Protein AF-A0A9W6RHJ1-F1 (afdb_monomer)

pLDDT: mean 95.71, std 3.93, range [75.0, 98.94]

Sequence (202 aa):
MADALVAQKNADGQPWDRLVVRDGGGVLRVIAPQDHMASDSGAFSSYWDGYVGRVWDKYATTDLRVDLQGGRGVLTGRVSGGVLTFDDGSTFARPAGKDIFTCNDGPFANNPGDSDLKKGLLARIAAAFNRSTILSSADQPNGTPASGFYQDPTTDHWARIVHAHTPIGYAFPYDDVCPDGQPDVSGAASDGDPRHLTVTVG

Nearest PDB structures (foldseek):
  7vtk-assembly1_A  TM=9.624E-01  e=1.702E-25  Streptomyces pratensis
  7vtm-assembly1_A  TM=9.620E-01  e=3.543E-25  Streptomyces pratensis
  3gd9-assembly1_A  TM=8.404E-01  e=2.372E-14  Streptomyces matensis

InterPro domains:
  IPR032477 Glycoside hydrolase 64 [PF16483] (2-201)
  IPR032477 Glycoside hydrolase 64 [PS52006] (1-202)
  IPR037176 Osmotin/thaumatin-like superfamily [G3DSA:2.60.110.10] (4-178)
  IPR037398 Glucan endo-1,3-beta-glucosidase [PTHR38165] (2-202)
  IPR042517 Beta-1,3-glucanase, N-terminal, subdomain 2 [G3DSA:3.30.920.50] (44-155)

Solvent-accessible surface area (backbone atoms only — not comparable to full-atom values): 11674 Å² total; per-residue (Å²): 103,66,68,59,29,42,51,48,20,72,73,72,70,49,71,45,44,72,31,51,40,67,50,99,93,43,80,69,50,73,53,57,71,55,63,50,30,74,79,36,79,68,61,59,55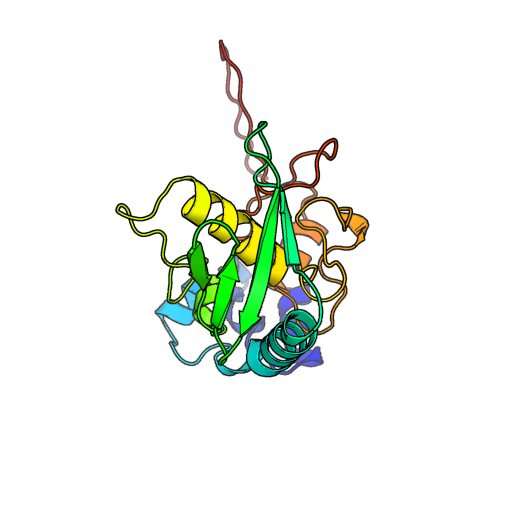,68,65,39,53,68,59,50,48,55,37,50,59,51,24,52,83,36,68,38,35,37,51,53,53,95,85,70,49,70,47,47,27,37,30,54,99,76,29,38,38,31,78,88,67,44,71,32,56,77,63,52,32,63,18,47,60,50,40,54,30,81,57,33,41,82,54,87,87,57,52,72,66,47,55,37,50,39,39,47,53,34,31,24,50,39,30,28,34,55,73,81,26,51,38,35,49,65,54,50,59,82,90,56,46,50,69,42,95,67,40,41,59,68,42,52,46,49,51,74,77,32,85,49,49,67,65,47,69,40,44,64,68,51,30,83,96,52,80,73,37,24,59,85,82,88,67,99,78,75,87,80,85,89,86,85,88,130

Mean predicted aligned error: 3.24 Å

Foldseek 3Di:
DLVLQVVLCVVPVAVSNVQFDDDPNGGPDGHFQLVVCVVPVCHCFCLCVVVLVLLLVCQQPDWQWEDLPPPPGIWIWGRDPQWIATPVGAIAHRDTPNCLQACCDHRSNPDPPDDPVSPSVSLFVSLCQQQVNSNVDSYTPARDAPVSGPPDSRHNVQVVVVCVVPVADQRGRSQQRHHPPDDRRHPDDDDPDDDDDDDDDD

Secondary structure (DSSP, 8-state):
-HHHHHHHHHHH-SGGGGGEEEETTEEEEE--HHHHHHH-TTTTTTTSHHHHHHHHHHHHHS-EEEE-STT--EEEEEEETTEEEETTS-EEPPPPHHHHHHSSSGGG---TTS-HHHHHHHHHHHHHHHTT-TTT-SEETTTS-GGGTT-SSSS-HHHHHHHHH-SS---STTTT---TTSPP-S-----SS---------

Organism: NCBI:txid478107

Structure (mmCIF, N/CA/C/O backbone):
data_AF-A0A9W6RHJ1-F1
#
_entry.id   AF-A0A9W6RHJ1-F1
#
loop_
_atom_site.group_PDB
_atom_site.id
_atom_site.type_symbol
_atom_site.label_atom_id
_atom_site.label_alt_id
_atom_site.label_comp_id
_atom_site.label_asym_id
_atom_site.label_entity_id
_atom_site.label_seq_id
_atom_site.pdbx_PDB_ins_code
_atom_site.Cartn_x
_atom_site.Cartn_y
_atom_site.Cartn_z
_atom_site.occupancy
_atom_site.B_iso_or_equiv
_atom_site.auth_seq_id
_atom_site.auth_comp_id
_atom_site.auth_asym_id
_atom_site.auth_atom_id
_atom_site.pdbx_PDB_model_num
ATOM 1 N N . MET A 1 1 ? 14.318 -7.451 -13.617 1.00 93.00 1 MET A N 1
ATOM 2 C CA . MET A 1 1 ? 12.976 -6.867 -13.389 1.00 93.00 1 MET A CA 1
ATOM 3 C C . MET A 1 1 ? 11.964 -7.249 -14.471 1.00 93.00 1 MET A C 1
ATOM 5 O O . MET A 1 1 ? 11.021 -7.950 -14.138 1.00 93.00 1 MET A O 1
ATOM 9 N N . ALA A 1 2 ? 12.142 -6.859 -15.742 1.00 97.06 2 ALA A N 1
ATOM 10 C CA . ALA A 1 2 ? 11.167 -7.150 -16.809 1.00 97.06 2 ALA A CA 1
ATOM 11 C C . ALA A 1 2 ? 10.817 -8.647 -16.945 1.00 97.06 2 ALA A C 1
ATOM 13 O O . ALA A 1 2 ? 9.642 -9.003 -16.971 1.00 97.06 2 ALA A O 1
ATOM 14 N N . ASP A 1 3 ? 11.820 -9.528 -16.939 1.00 97.62 3 ASP A N 1
ATOM 15 C CA . ASP A 1 3 ? 11.587 -10.977 -17.032 1.00 97.62 3 ASP A CA 1
ATOM 16 C C . ASP A 1 3 ? 10.836 -11.532 -15.815 1.00 97.62 3 ASP A C 1
ATOM 18 O O . ASP A 1 3 ? 10.021 -12.439 -15.955 1.00 97.62 3 ASP A O 1
ATOM 22 N N . ALA A 1 4 ? 11.047 -10.954 -14.627 1.00 98.00 4 ALA A N 1
ATOM 23 C CA . ALA A 1 4 ? 10.335 -11.352 -13.413 1.00 98.00 4 ALA A CA 1
ATOM 24 C C . ALA A 1 4 ? 8.843 -10.988 -13.477 1.00 98.00 4 ALA A C 1
ATOM 26 O O . ALA A 1 4 ? 8.012 -11.742 -12.982 1.00 98.00 4 ALA A O 1
ATOM 27 N N . LEU A 1 5 ? 8.492 -9.876 -14.128 1.00 98.31 5 LEU A N 1
ATOM 28 C CA . LEU A 1 5 ? 7.096 -9.488 -14.354 1.00 98.31 5 LEU A CA 1
ATOM 29 C C . LEU A 1 5 ? 6.418 -10.381 -15.393 1.00 98.31 5 LEU A C 1
ATOM 31 O O . LEU A 1 5 ? 5.288 -10.815 -15.190 1.00 98.31 5 LEU A O 1
ATOM 35 N N . VAL A 1 6 ? 7.128 -10.730 -16.470 1.00 98.38 6 VAL A N 1
ATOM 36 C CA . VAL A 1 6 ? 6.642 -11.718 -17.447 1.00 98.38 6 VAL A CA 1
ATOM 37 C C . VAL A 1 6 ? 6.430 -13.078 -16.777 1.00 98.38 6 VAL A C 1
ATOM 39 O O . VAL A 1 6 ? 5.405 -13.724 -16.994 1.00 98.38 6 VAL A O 1
ATOM 42 N N . ALA A 1 7 ? 7.369 -13.504 -15.928 1.00 98.56 7 ALA A N 1
ATOM 43 C CA . ALA A 1 7 ? 7.238 -14.726 -15.146 1.00 98.56 7 ALA A CA 1
ATOM 44 C C . ALA A 1 7 ? 6.038 -14.668 -14.190 1.00 98.56 7 ALA A C 1
ATOM 46 O O . ALA A 1 7 ? 5.284 -15.635 -14.125 1.00 98.56 7 ALA A O 1
ATOM 47 N N . GLN A 1 8 ? 5.811 -13.536 -13.516 1.00 98.62 8 GLN A N 1
ATOM 48 C CA . GLN A 1 8 ? 4.661 -13.368 -12.630 1.00 98.62 8 GLN A CA 1
ATOM 49 C C . GLN A 1 8 ? 3.335 -13.464 -13.396 1.00 98.62 8 GLN A C 1
ATOM 51 O O . GLN A 1 8 ? 2.467 -14.236 -13.001 1.00 98.62 8 GLN A O 1
ATOM 56 N N . LYS A 1 9 ? 3.211 -12.795 -14.550 1.00 98.38 9 LYS A N 1
ATOM 57 C CA . LYS A 1 9 ? 2.042 -12.942 -15.433 1.00 98.38 9 LYS A CA 1
ATOM 58 C C . LYS A 1 9 ? 1.803 -14.397 -15.839 1.00 98.38 9 LYS A C 1
ATOM 60 O O . LYS A 1 9 ? 0.662 -14.824 -15.987 1.00 98.38 9 LYS A O 1
ATOM 65 N N . ASN A 1 10 ? 2.858 -15.179 -16.058 1.00 98.50 10 ASN A N 1
ATOM 66 C CA . ASN A 1 10 ? 2.705 -16.598 -16.385 1.00 98.50 10 ASN A CA 1
ATOM 67 C C . ASN A 1 10 ? 2.262 -17.439 -15.178 1.00 98.50 10 ASN A C 1
ATOM 69 O O . ASN A 1 10 ? 1.672 -18.496 -15.382 1.00 98.50 10 ASN A O 1
ATOM 73 N N . ALA A 1 11 ? 2.531 -16.984 -13.953 1.00 98.31 11 ALA A N 1
ATOM 74 C CA . ALA A 1 11 ? 2.152 -17.675 -12.726 1.00 98.31 11 ALA A CA 1
ATOM 75 C C . ALA A 1 11 ? 0.681 -17.442 -12.337 1.00 98.31 11 ALA A C 1
ATOM 77 O O . ALA A 1 11 ? 0.023 -18.387 -11.910 1.00 98.31 11 ALA A O 1
ATOM 78 N N . ASP A 1 12 ? 0.160 -16.219 -12.493 1.00 97.31 12 ASP A N 1
ATOM 79 C CA . ASP A 1 12 ? -1.180 -15.842 -12.003 1.00 97.31 12 ASP A CA 1
ATOM 80 C C . ASP A 1 12 ? -2.148 -15.306 -13.078 1.00 97.31 12 ASP A C 1
ATOM 82 O O . ASP A 1 12 ? -3.326 -15.078 -12.796 1.00 97.31 12 ASP A O 1
ATOM 86 N N . GLY A 1 13 ? -1.680 -15.117 -14.314 1.00 97.25 13 GLY A N 1
ATOM 87 C CA . GLY A 1 13 ? -2.481 -14.623 -15.435 1.00 97.25 13 GLY A CA 1
ATOM 88 C C . GLY A 1 13 ? -2.800 -13.125 -15.404 1.00 97.25 13 GLY A C 1
ATOM 89 O O . GLY A 1 13 ? -3.470 -12.644 -16.318 1.00 97.25 13 GLY A O 1
ATOM 90 N N . GLN A 1 14 ? -2.335 -12.380 -14.401 1.00 97.69 14 GLN A N 1
ATOM 91 C CA . GLN A 1 14 ? -2.568 -10.941 -14.284 1.00 97.69 14 GLN A CA 1
ATOM 92 C C . GLN A 1 14 ? -1.623 -10.149 -15.204 1.00 97.69 14 GLN A C 1
ATOM 94 O O . GLN A 1 14 ? -0.548 -10.644 -15.556 1.00 97.69 14 GLN A O 1
ATOM 99 N N . PRO A 1 15 ? -1.979 -8.913 -15.608 1.00 97.25 15 PRO A N 1
ATOM 100 C CA . PRO A 1 15 ? -1.264 -8.162 -16.645 1.00 97.25 15 PRO A CA 1
ATOM 101 C C . PRO A 1 15 ? 0.074 -7.545 -16.181 1.00 97.25 15 PRO A C 1
ATOM 103 O O . PRO A 1 15 ? 0.429 -6.440 -16.582 1.00 97.25 15 PRO A O 1
ATOM 106 N N . TRP A 1 16 ? 0.863 -8.245 -15.360 1.00 98.38 16 TRP A N 1
ATOM 107 C CA . TRP A 1 16 ? 2.188 -7.789 -14.918 1.00 98.38 16 TRP A CA 1
ATOM 108 C C . TRP A 1 16 ? 3.161 -7.576 -16.084 1.00 98.38 16 TRP A C 1
ATOM 110 O O . TRP A 1 16 ? 4.007 -6.687 -16.036 1.00 98.38 16 TRP A O 1
ATOM 120 N N . ASP A 1 17 ? 3.035 -8.353 -17.162 1.00 97.94 17 ASP A N 1
ATOM 121 C CA . ASP A 1 17 ? 3.847 -8.207 -18.374 1.00 97.94 17 ASP A CA 1
ATOM 122 C C . ASP A 1 17 ? 3.550 -6.906 -19.137 1.00 97.94 17 ASP A C 1
ATOM 124 O O . ASP A 1 17 ? 4.439 -6.368 -19.800 1.00 97.94 17 ASP A O 1
ATOM 128 N N . ARG A 1 18 ? 2.335 -6.359 -19.002 1.00 97.62 18 ARG A N 1
ATOM 129 C CA . ARG A 1 18 ? 1.929 -5.071 -19.590 1.00 97.62 18 ARG A CA 1
ATOM 130 C C . ARG A 1 18 ? 2.598 -3.871 -18.934 1.00 97.62 18 ARG A C 1
ATOM 132 O O . ARG A 1 18 ? 2.616 -2.795 -19.523 1.00 97.62 18 ARG A O 1
ATOM 139 N N . LEU A 1 19 ? 3.214 -4.072 -17.773 1.00 98.00 19 LEU A N 1
ATOM 140 C CA . LEU A 1 19 ? 4.040 -3.067 -17.112 1.00 98.00 19 LEU A CA 1
ATOM 141 C C . LEU A 1 19 ? 5.398 -2.881 -17.810 1.00 98.00 19 LEU A C 1
ATOM 143 O O . LEU A 1 19 ? 6.083 -1.885 -17.588 1.00 98.00 19 LEU A O 1
ATOM 147 N N . VAL A 1 20 ? 5.811 -3.814 -18.676 1.00 98.00 20 VAL A N 1
ATOM 148 C CA . VAL A 1 20 ? 7.071 -3.725 -19.424 1.00 98.00 20 VAL A CA 1
ATOM 149 C C . VAL A 1 20 ? 6.852 -2.956 -20.727 1.00 98.00 20 VAL A C 1
ATOM 151 O O . VAL A 1 20 ? 6.310 -3.484 -21.698 1.00 98.00 20 VAL A O 1
ATOM 154 N N . VAL A 1 21 ? 7.350 -1.722 -20.786 1.00 96.94 21 VAL A N 1
ATOM 155 C CA . VAL A 1 21 ? 7.313 -0.899 -21.999 1.00 96.94 21 VAL A CA 1
ATOM 156 C C . VAL A 1 21 ? 8.567 -1.164 -22.822 1.00 96.94 21 VAL A C 1
ATOM 158 O O . VAL A 1 21 ? 9.693 -1.050 -22.334 1.00 96.94 21 VAL A O 1
ATOM 161 N N . ARG A 1 22 ? 8.376 -1.511 -24.094 1.00 96.88 22 ARG A N 1
ATOM 162 C CA . ARG A 1 22 ? 9.453 -1.843 -25.030 1.00 96.88 22 ARG A CA 1
ATOM 163 C C . ARG A 1 22 ? 9.505 -0.831 -26.162 1.00 96.88 22 ARG A C 1
ATOM 165 O O . ARG A 1 22 ? 8.464 -0.415 -26.658 1.00 96.88 22 ARG A O 1
ATOM 172 N N . ASP A 1 23 ? 10.717 -0.477 -26.561 1.00 96.12 23 ASP A N 1
ATOM 173 C CA . ASP A 1 23 ? 10.996 0.382 -27.710 1.00 96.12 23 ASP A CA 1
ATOM 174 C C . ASP A 1 23 ? 12.380 0.034 -28.279 1.00 96.12 23 ASP A C 1
ATOM 176 O O . ASP A 1 23 ? 13.226 -0.514 -27.568 1.00 96.12 23 ASP A O 1
ATOM 180 N N . GLY A 1 24 ? 12.602 0.283 -29.571 1.00 90.56 24 GLY A N 1
ATOM 181 C CA . GLY A 1 24 ? 13.909 0.095 -30.216 1.00 90.56 24 GLY A CA 1
ATOM 182 C C . GLY A 1 24 ? 14.503 -1.322 -30.128 1.00 90.56 24 GLY A C 1
ATOM 183 O O . GLY A 1 24 ? 15.716 -1.478 -30.212 1.00 90.56 24 GLY A O 1
ATOM 184 N N . GLY A 1 25 ? 13.677 -2.358 -29.935 1.00 91.19 25 GLY A N 1
ATOM 185 C CA . GLY A 1 25 ? 14.123 -3.753 -29.792 1.00 91.19 25 GLY A CA 1
ATOM 186 C C . GLY A 1 25 ? 14.527 -4.171 -28.371 1.00 91.19 25 GLY A C 1
ATOM 187 O O . GLY A 1 25 ? 14.942 -5.312 -28.176 1.00 91.19 25 GLY A O 1
ATOM 188 N N . GLY A 1 26 ? 14.370 -3.293 -27.374 1.00 95.75 26 GLY A N 1
ATOM 189 C CA . GLY A 1 26 ? 14.706 -3.554 -25.973 1.00 95.75 26 GLY A CA 1
ATOM 190 C C . GLY A 1 26 ? 13.591 -3.187 -24.993 1.00 95.75 26 GLY A C 1
ATOM 191 O O . GLY A 1 26 ? 12.499 -2.767 -25.376 1.00 95.75 26 GLY A O 1
ATOM 192 N N . VAL A 1 27 ? 13.860 -3.373 -23.699 1.00 96.88 27 VAL A N 1
ATOM 193 C CA . VAL A 1 27 ? 13.033 -2.789 -22.631 1.00 96.88 27 VAL A CA 1
ATOM 194 C C . VAL A 1 27 ? 13.410 -1.316 -22.515 1.00 96.88 27 VAL A C 1
ATOM 196 O O . VAL A 1 27 ? 14.569 -1.008 -22.261 1.00 96.88 27 VAL A O 1
ATOM 199 N N . LEU A 1 28 ? 12.439 -0.422 -22.702 1.00 96.69 28 LEU A N 1
ATOM 200 C CA . LEU A 1 28 ? 12.634 1.020 -22.549 1.00 96.69 28 LEU A CA 1
ATOM 201 C C . LEU A 1 28 ? 12.500 1.432 -21.084 1.00 96.69 28 LEU A C 1
ATOM 203 O O . LEU A 1 28 ? 13.329 2.161 -20.552 1.00 96.69 28 LEU A O 1
ATOM 207 N N . ARG A 1 29 ? 11.418 0.987 -20.445 1.00 96.06 29 ARG A N 1
ATOM 208 C CA . ARG A 1 29 ? 11.147 1.220 -19.029 1.00 96.06 29 ARG A CA 1
ATOM 209 C C . ARG A 1 29 ? 10.180 0.174 -18.514 1.00 96.06 29 ARG A C 1
ATOM 211 O O . ARG A 1 29 ? 9.561 -0.564 -19.282 1.00 96.06 29 ARG A O 1
ATOM 218 N N . VAL A 1 30 ? 10.008 0.170 -17.207 1.00 96.19 30 VAL A N 1
ATOM 219 C CA . VAL A 1 30 ? 8.944 -0.575 -16.565 1.00 96.19 30 VAL A CA 1
ATOM 220 C C . VAL A 1 30 ? 8.090 0.430 -15.792 1.00 96.19 30 VAL A C 1
ATOM 222 O O . VAL A 1 30 ? 8.651 1.306 -15.137 1.00 96.19 30 VAL A O 1
ATOM 225 N N . ILE A 1 31 ? 6.768 0.360 -15.927 1.00 96.88 31 ILE A N 1
ATOM 226 C CA . ILE A 1 31 ? 5.817 1.309 -15.326 1.00 96.88 31 ILE A CA 1
ATOM 227 C C . ILE A 1 31 ? 5.079 0.676 -14.152 1.00 96.88 31 ILE A C 1
ATOM 229 O O . ILE A 1 31 ? 4.883 -0.536 -14.129 1.00 96.88 31 ILE A O 1
ATOM 233 N N . ALA A 1 32 ? 4.654 1.484 -13.189 1.00 96.25 32 ALA A N 1
ATOM 234 C CA . ALA A 1 32 ? 3.940 0.968 -12.032 1.00 96.25 32 ALA A CA 1
ATOM 235 C C . ALA A 1 32 ? 2.483 0.595 -12.396 1.00 96.25 32 ALA A C 1
ATOM 237 O O . ALA A 1 32 ? 1.962 1.078 -13.410 1.00 96.25 32 ALA A O 1
ATOM 238 N N . PRO A 1 33 ? 1.794 -0.255 -11.606 1.00 96.81 33 PRO A N 1
ATOM 239 C CA . PRO A 1 33 ? 0.428 -0.688 -11.902 1.00 96.81 33 PRO A CA 1
ATOM 240 C C . PRO A 1 33 ? -0.535 0.473 -12.177 1.00 96.81 33 PRO A C 1
ATOM 242 O O . PRO A 1 33 ? -1.300 0.412 -13.138 1.00 96.81 33 PRO A O 1
ATOM 245 N N . GLN A 1 34 ? -0.443 1.565 -11.412 1.00 94.12 34 GLN A N 1
ATOM 246 C CA . GLN A 1 34 ? -1.287 2.749 -11.578 1.00 94.12 34 GLN A CA 1
ATOM 247 C C . GLN A 1 34 ? -1.158 3.409 -12.959 1.00 94.12 34 GLN A C 1
ATOM 249 O O . GLN A 1 34 ? -2.157 3.889 -13.496 1.00 94.12 34 GLN A O 1
ATOM 254 N N . ASP A 1 35 ? 0.034 3.393 -13.564 1.00 94.81 35 ASP A N 1
ATOM 255 C CA . ASP A 1 35 ? 0.255 3.975 -14.891 1.00 94.81 35 ASP A CA 1
ATOM 256 C C . ASP A 1 35 ? -0.448 3.141 -15.964 1.00 94.81 35 ASP A C 1
ATOM 258 O O . ASP A 1 35 ? -1.076 3.676 -16.879 1.00 94.81 35 ASP A O 1
ATOM 262 N N . HIS A 1 36 ? -0.396 1.812 -15.830 1.00 95.50 36 HIS A N 1
ATOM 263 C CA . HIS A 1 36 ? -1.132 0.929 -16.726 1.00 95.50 36 HIS A CA 1
ATOM 264 C C . HIS A 1 36 ? -2.644 1.105 -16.545 1.00 95.50 36 HIS A C 1
ATOM 266 O O . HIS A 1 36 ? -3.352 1.270 -17.540 1.00 95.50 36 HIS A O 1
ATOM 272 N N . MET A 1 37 ? -3.120 1.183 -15.299 1.00 94.69 37 MET A N 1
ATOM 273 C CA . MET A 1 37 ? -4.535 1.401 -14.972 1.00 94.69 37 MET A CA 1
ATOM 274 C C . MET A 1 37 ? -5.085 2.731 -15.505 1.00 94.69 37 MET A C 1
ATOM 276 O O . MET A 1 37 ? -6.267 2.816 -15.835 1.00 94.69 37 MET A O 1
ATOM 280 N N . ALA A 1 38 ? -4.250 3.767 -15.627 1.00 92.75 38 ALA A N 1
ATOM 281 C CA . ALA A 1 38 ? -4.652 5.036 -16.236 1.00 92.75 38 ALA A CA 1
ATOM 282 C C . ALA A 1 38 ? -4.995 4.892 -17.732 1.00 92.75 38 ALA A C 1
ATOM 284 O O . ALA A 1 38 ? -5.829 5.634 -18.249 1.00 92.75 38 ALA A O 1
ATOM 285 N N . SER A 1 39 ? -4.372 3.930 -18.419 1.00 92.81 39 SER A N 1
ATOM 286 C CA . SER A 1 39 ? -4.636 3.611 -19.831 1.00 92.81 39 SER A CA 1
ATOM 287 C C . SER A 1 39 ? -5.629 2.459 -20.037 1.00 92.81 39 SER A C 1
ATOM 289 O O . SER A 1 39 ? -6.289 2.401 -21.071 1.00 92.81 39 SER A O 1
ATOM 291 N N . ASP A 1 40 ? -5.756 1.566 -19.053 1.00 93.62 40 ASP A N 1
ATOM 292 C CA . ASP A 1 40 ? -6.677 0.432 -19.033 1.00 93.62 40 ASP A CA 1
ATOM 293 C C . ASP A 1 40 ? -7.318 0.315 -17.646 1.00 93.62 40 ASP A C 1
ATOM 295 O O . ASP A 1 40 ? -6.814 -0.358 -16.746 1.00 93.62 40 ASP A O 1
ATOM 299 N N . SER A 1 41 ? -8.466 0.969 -17.472 1.00 89.44 41 SER A N 1
ATOM 300 C CA . SER A 1 41 ? -9.172 1.016 -16.185 1.00 89.44 41 SER A CA 1
ATOM 301 C C . SER A 1 41 ? -9.621 -0.353 -15.653 1.00 89.44 41 SER A C 1
ATOM 303 O O . SER A 1 41 ? -9.991 -0.451 -14.485 1.00 89.44 41 SER A O 1
ATOM 305 N N . GLY A 1 42 ? -9.620 -1.400 -16.490 1.00 90.25 42 GLY A N 1
ATOM 306 C CA . GLY A 1 42 ? -9.971 -2.763 -16.088 1.00 90.25 42 GLY A CA 1
ATOM 307 C C . GLY A 1 42 ? -8.794 -3.573 -15.536 1.00 90.25 42 GLY A C 1
ATOM 308 O O . GLY A 1 42 ? -9.022 -4.634 -14.940 1.00 90.25 42 GLY A O 1
ATOM 309 N N . ALA A 1 43 ? -7.557 -3.094 -15.708 1.00 94.50 43 ALA A N 1
ATOM 310 C CA . ALA A 1 43 ? -6.354 -3.792 -15.272 1.00 94.50 43 ALA A CA 1
ATOM 311 C C . ALA A 1 43 ? -6.396 -4.076 -13.762 1.00 94.50 43 ALA A C 1
ATOM 313 O O . ALA A 1 43 ? -6.676 -3.194 -12.952 1.00 94.50 43 ALA A O 1
ATOM 314 N N . PHE A 1 44 ? -6.131 -5.333 -13.390 1.00 96.12 44 PHE A N 1
ATOM 315 C CA . PHE A 1 44 ? -6.128 -5.829 -12.006 1.00 96.12 44 PHE A CA 1
ATOM 316 C C . PHE A 1 44 ? -7.442 -5.647 -11.217 1.00 96.12 44 PHE A C 1
ATOM 318 O O . PHE A 1 44 ? -7.444 -5.799 -9.995 1.00 96.12 44 PHE A O 1
ATOM 325 N N . SER A 1 45 ? -8.564 -5.347 -11.879 1.00 88.38 45 SER A N 1
ATOM 326 C CA . SER A 1 45 ? -9.820 -4.943 -11.218 1.00 88.38 45 SER A CA 1
ATOM 327 C C . SER A 1 45 ? -10.321 -5.911 -10.139 1.00 88.38 45 SER A C 1
ATOM 329 O O . SER A 1 45 ? -10.748 -5.450 -9.085 1.00 88.38 45 SER A O 1
ATOM 331 N N . SER A 1 46 ? -10.208 -7.226 -10.354 1.00 93.81 46 SER A N 1
ATOM 332 C CA . SER A 1 46 ? -10.618 -8.255 -9.384 1.00 93.81 46 SER A CA 1
ATOM 333 C C . SER A 1 46 ? -9.452 -8.918 -8.641 1.00 93.81 46 SER A C 1
ATOM 335 O O . SER A 1 46 ? -9.659 -9.877 -7.898 1.00 93.81 46 SER A O 1
ATOM 337 N N . TYR A 1 47 ? -8.212 -8.471 -8.870 1.00 98.12 47 TYR A N 1
ATOM 338 C CA . TYR A 1 47 ? -7.011 -9.141 -8.356 1.00 98.12 47 TYR A CA 1
ATOM 339 C C . TYR A 1 47 ? -6.997 -9.204 -6.821 1.00 98.12 47 TYR A C 1
ATOM 341 O O . TYR A 1 47 ? -6.651 -10.228 -6.235 1.00 98.12 47 TYR A O 1
ATOM 349 N N . TRP A 1 48 ? -7.437 -8.125 -6.172 1.00 98.38 48 TRP A N 1
ATOM 350 C CA . TRP A 1 48 ? -7.413 -7.988 -4.717 1.00 98.38 48 TRP A CA 1
ATOM 351 C C . TRP A 1 48 ? -8.672 -8.506 -4.009 1.00 98.38 48 TRP A C 1
ATOM 353 O O . TRP A 1 48 ? -8.642 -8.674 -2.790 1.00 98.38 48 TRP A O 1
ATOM 363 N N . ASP A 1 49 ? -9.763 -8.802 -4.725 1.00 98.25 49 ASP A N 1
ATOM 364 C CA . ASP A 1 49 ? -11.087 -9.053 -4.130 1.00 98.25 49 ASP A CA 1
ATOM 365 C C . ASP A 1 49 ? -11.074 -10.165 -3.075 1.00 98.25 49 ASP A C 1
ATOM 367 O O . ASP A 1 49 ? -11.631 -10.007 -1.983 1.00 98.25 49 ASP A O 1
ATOM 371 N N . GLY A 1 50 ? -10.411 -11.284 -3.382 1.00 98.56 50 GLY A N 1
ATOM 372 C CA . GLY A 1 50 ? -10.299 -12.421 -2.469 1.00 98.56 50 GLY A CA 1
ATOM 373 C C . GLY A 1 50 ? -9.467 -12.101 -1.225 1.00 98.56 50 GLY A C 1
ATOM 374 O O . GLY A 1 50 ? -9.838 -12.477 -0.113 1.00 98.56 50 GLY A O 1
ATOM 375 N N . TYR A 1 51 ? -8.365 -11.365 -1.385 1.00 98.81 51 TYR A N 1
ATOM 376 C CA . TYR A 1 51 ? -7.525 -10.935 -0.267 1.00 98.81 51 TYR A CA 1
ATOM 377 C C . TYR A 1 51 ? -8.266 -9.936 0.631 1.00 98.81 51 TYR A C 1
ATOM 379 O O . TYR A 1 51 ? -8.345 -10.134 1.842 1.00 98.81 51 TYR A O 1
ATOM 387 N N . VAL A 1 52 ? -8.901 -8.921 0.039 1.00 98.81 52 VAL A N 1
ATOM 388 C CA . VAL A 1 52 ? -9.709 -7.931 0.763 1.00 98.81 52 VAL A CA 1
ATOM 389 C C . VAL A 1 52 ? -10.880 -8.599 1.485 1.00 98.81 52 VAL A C 1
ATOM 391 O O . VAL A 1 52 ? -11.179 -8.231 2.615 1.00 98.81 52 VAL A O 1
ATOM 394 N N . GLY A 1 53 ? -11.527 -9.601 0.878 1.00 98.81 53 GLY A N 1
ATOM 395 C CA . GLY A 1 53 ? -12.568 -10.396 1.543 1.00 98.81 53 GLY A CA 1
ATOM 396 C C . GLY A 1 53 ? -12.065 -11.039 2.837 1.00 98.81 53 GLY A C 1
ATOM 397 O O . GLY A 1 53 ? -12.610 -10.770 3.903 1.00 98.81 53 GLY A O 1
ATOM 398 N N . ARG A 1 54 ? -10.947 -11.777 2.767 1.00 98.81 54 ARG A N 1
ATOM 399 C CA . ARG A 1 54 ? -10.322 -12.405 3.947 1.00 98.81 54 ARG A CA 1
ATOM 400 C C . ARG A 1 54 ? -9.941 -11.393 5.030 1.00 98.81 54 ARG A C 1
ATOM 402 O O . ARG A 1 54 ? -10.082 -11.682 6.216 1.00 98.81 54 ARG A O 1
ATOM 409 N N . VAL A 1 55 ? -9.452 -10.216 4.636 1.00 98.88 55 VAL A N 1
ATOM 410 C CA . VAL A 1 55 ? -9.114 -9.132 5.571 1.00 98.88 55 VAL A CA 1
ATOM 411 C C . VAL A 1 55 ? -10.367 -8.616 6.280 1.00 98.88 55 VAL A C 1
ATOM 413 O O . VAL A 1 55 ? -10.368 -8.506 7.506 1.00 98.88 55 VAL A O 1
ATOM 416 N N . TRP A 1 56 ? -11.442 -8.354 5.533 1.00 98.75 56 TRP A N 1
ATOM 417 C CA . TRP A 1 56 ? -12.715 -7.906 6.100 1.00 98.75 56 TRP A CA 1
ATOM 418 C C . TRP A 1 56 ? -13.320 -8.942 7.051 1.00 98.75 56 TRP A C 1
ATOM 420 O O . TRP A 1 56 ? -13.751 -8.579 8.145 1.00 98.75 56 TRP A O 1
ATOM 430 N N . ASP A 1 57 ? -13.287 -10.221 6.673 1.00 98.75 57 ASP A N 1
ATOM 431 C CA . ASP A 1 57 ? -13.794 -11.320 7.497 1.00 98.75 57 ASP A CA 1
ATOM 432 C C . ASP A 1 57 ? -13.005 -11.455 8.806 1.00 98.75 57 ASP A C 1
ATOM 434 O O . ASP A 1 57 ? -13.596 -11.525 9.885 1.00 98.75 57 ASP A O 1
ATOM 438 N N . LYS A 1 58 ? -11.665 -11.422 8.741 1.00 98.81 58 LYS A N 1
ATOM 439 C CA . LYS A 1 58 ? -10.798 -11.465 9.931 1.00 98.81 58 LYS A CA 1
ATOM 440 C C . LYS A 1 58 ? -11.150 -10.337 10.899 1.00 98.81 58 LYS A C 1
ATOM 442 O O . LYS A 1 58 ? -11.388 -10.575 12.087 1.00 98.81 58 LYS A O 1
ATOM 447 N N . TYR A 1 59 ? -11.204 -9.108 10.392 1.00 98.88 59 TYR A N 1
ATOM 448 C CA . TYR A 1 59 ? -11.425 -7.931 11.225 1.00 98.88 59 TYR A CA 1
ATOM 449 C C . TYR A 1 59 ? -12.889 -7.697 11.593 1.00 98.88 59 TYR A C 1
ATOM 451 O O . TYR A 1 59 ? -13.177 -6.734 12.292 1.00 98.88 59 TYR A O 1
ATOM 459 N N . ALA A 1 60 ? -13.818 -8.581 11.221 1.00 98.69 60 ALA A N 1
ATOM 460 C CA . ALA A 1 60 ? -15.154 -8.591 11.818 1.00 98.69 60 ALA A CA 1
ATOM 461 C C . ALA A 1 60 ? -15.116 -9.093 13.274 1.00 98.69 60 ALA A C 1
ATOM 463 O O . ALA A 1 60 ? -15.865 -8.629 14.137 1.00 98.69 60 ALA A O 1
ATOM 464 N N . THR A 1 61 ? -14.197 -10.012 13.585 1.00 98.31 61 THR A N 1
ATOM 465 C CA . THR A 1 61 ? -14.085 -10.642 14.913 1.00 98.31 61 THR A CA 1
ATOM 466 C C . THR A 1 61 ? -12.777 -10.352 15.641 1.00 98.31 61 THR A C 1
ATOM 468 O O . THR A 1 61 ? -12.674 -10.623 16.836 1.00 98.31 61 THR A O 1
ATOM 471 N N . THR A 1 62 ? -11.793 -9.775 14.958 1.00 98.75 62 THR A N 1
ATOM 472 C CA . THR A 1 62 ? -10.477 -9.439 15.510 1.00 98.75 62 THR A CA 1
ATOM 473 C C . THR A 1 62 ? -10.238 -7.940 15.415 1.00 98.75 62 THR A C 1
ATOM 475 O O . THR A 1 62 ? -10.649 -7.314 14.446 1.00 98.75 62 THR A O 1
ATOM 478 N N . ASP A 1 63 ? -9.571 -7.363 16.409 1.00 98.81 63 ASP A N 1
ATOM 479 C CA . ASP A 1 63 ? -9.146 -5.965 16.362 1.00 98.81 63 ASP A CA 1
ATOM 480 C C . ASP A 1 63 ? -7.948 -5.785 15.426 1.00 98.81 63 ASP A C 1
ATOM 482 O O . ASP A 1 63 ? -6.972 -6.529 15.515 1.00 98.81 63 ASP A O 1
ATOM 486 N N . LEU A 1 64 ? -8.012 -4.782 14.550 1.00 98.94 64 LEU A N 1
ATOM 487 C CA . LEU A 1 64 ? -6.860 -4.253 13.823 1.00 98.94 64 LEU A CA 1
ATOM 488 C C . LEU A 1 64 ? -6.266 -3.103 14.635 1.00 98.94 64 LEU A C 1
ATOM 490 O O . LEU A 1 64 ? -6.946 -2.118 14.900 1.00 98.94 64 LEU A O 1
ATOM 494 N N . ARG A 1 65 ? -4.999 -3.200 15.014 1.00 98.88 65 ARG A N 1
ATOM 495 C CA . ARG A 1 65 ? -4.292 -2.194 15.808 1.00 98.88 65 ARG A CA 1
ATOM 496 C C . ARG A 1 65 ? -3.291 -1.479 14.916 1.00 98.88 65 ARG A C 1
ATOM 498 O O . ARG A 1 65 ? -2.403 -2.114 14.351 1.00 98.88 65 ARG A O 1
ATOM 505 N N . VAL A 1 66 ? -3.439 -0.168 14.773 1.00 98.88 66 VAL A N 1
ATOM 506 C CA . VAL A 1 66 ? -2.581 0.645 13.907 1.00 98.88 66 VAL A CA 1
ATOM 507 C C . VAL A 1 66 ? -1.820 1.648 14.754 1.00 98.88 66 VAL A C 1
ATOM 509 O O . VAL A 1 66 ? -2.399 2.602 15.268 1.00 98.88 66 VAL A O 1
ATOM 512 N N . ASP A 1 67 ? -0.517 1.428 14.885 1.00 98.62 67 ASP A N 1
ATOM 513 C CA . ASP A 1 67 ? 0.411 2.413 15.417 1.00 98.62 67 ASP A CA 1
ATOM 514 C C . ASP A 1 67 ? 0.627 3.517 14.377 1.00 98.62 67 ASP A C 1
ATOM 516 O O . ASP A 1 67 ? 1.111 3.291 13.261 1.00 98.62 67 ASP A O 1
ATOM 520 N N . LEU A 1 68 ? 0.245 4.738 14.737 1.00 97.50 68 LEU A N 1
ATOM 521 C CA . LEU A 1 68 ? 0.421 5.908 13.884 1.00 97.50 68 LEU A CA 1
ATOM 522 C C . LEU A 1 68 ? 1.883 6.370 13.816 1.00 97.50 68 LEU A C 1
ATOM 524 O O . LEU A 1 68 ? 2.229 7.163 12.932 1.00 97.50 68 LEU A O 1
ATOM 528 N N . GLN A 1 69 ? 2.735 5.839 14.697 1.00 95.00 69 GLN A N 1
ATOM 529 C CA . GLN A 1 69 ? 4.150 6.152 14.873 1.00 95.00 69 GLN A CA 1
ATOM 530 C C . GLN A 1 69 ? 4.388 7.631 15.211 1.00 95.00 69 GLN A C 1
ATOM 532 O O . GLN A 1 69 ? 3.474 8.463 15.230 1.00 95.00 69 GLN A O 1
ATOM 537 N N . GLY A 1 70 ? 5.631 7.978 15.554 1.00 89.88 70 GLY A N 1
ATOM 538 C CA . GLY A 1 70 ? 5.989 9.352 15.927 1.00 89.88 70 GLY A CA 1
ATOM 539 C C . GLY A 1 70 ? 5.282 9.851 17.195 1.00 89.88 70 GLY A C 1
ATOM 540 O O . GLY A 1 70 ? 5.006 11.042 17.314 1.00 89.88 70 GLY A O 1
ATOM 541 N N . GLY A 1 71 ? 4.942 8.944 18.119 1.00 89.81 71 GLY A N 1
ATOM 542 C CA . GLY A 1 71 ? 4.312 9.278 19.403 1.00 89.81 71 GLY A CA 1
ATOM 543 C C . GLY A 1 71 ? 2.809 9.574 19.342 1.00 89.81 71 GLY A C 1
ATOM 544 O O . GLY A 1 71 ? 2.248 10.036 20.330 1.00 89.81 71 GLY A O 1
ATOM 545 N N . ARG A 1 72 ? 2.144 9.308 18.210 1.00 93.12 72 ARG A N 1
ATOM 546 C CA . ARG A 1 72 ? 0.702 9.563 18.024 1.00 93.12 72 ARG A CA 1
ATOM 547 C C . ARG A 1 72 ? -0.211 8.457 18.572 1.00 93.12 72 ARG A C 1
ATOM 549 O O . ARG A 1 72 ? -1.424 8.630 18.586 1.00 93.12 72 ARG A O 1
ATOM 556 N N . GLY A 1 73 ? 0.371 7.360 19.055 1.00 96.38 73 GLY A N 1
ATOM 557 C CA . GLY A 1 73 ? -0.347 6.256 19.684 1.00 96.38 73 GLY A CA 1
ATOM 558 C C . GLY A 1 73 ? -0.908 5.233 18.697 1.00 96.38 73 GLY A C 1
ATOM 559 O O . GLY A 1 73 ? -0.678 5.299 17.489 1.00 96.38 73 GLY A O 1
ATOM 560 N N . VAL A 1 74 ? -1.637 4.269 19.258 1.00 98.56 74 VAL A N 1
ATOM 561 C CA . VAL A 1 74 ? -2.262 3.160 18.534 1.00 98.56 74 VAL A CA 1
ATOM 562 C C . VAL A 1 74 ? -3.767 3.372 18.515 1.00 98.56 74 VAL A C 1
ATOM 564 O O . VAL A 1 74 ? -4.363 3.553 19.575 1.00 98.56 74 VAL A O 1
ATOM 567 N N . LEU A 1 75 ? -4.368 3.294 17.331 1.00 98.81 75 LEU A N 1
ATOM 568 C CA . LEU A 1 75 ? -5.818 3.280 17.154 1.00 98.81 75 LEU A CA 1
ATOM 569 C C . LEU A 1 75 ? -6.288 1.861 16.849 1.00 98.81 75 LEU A C 1
ATOM 571 O O . LEU A 1 75 ? -5.605 1.102 16.153 1.00 98.81 75 LEU A O 1
ATOM 575 N N . THR A 1 76 ? -7.454 1.498 17.374 1.00 98.88 76 THR A N 1
ATOM 576 C CA . THR A 1 76 ? -8.016 0.153 17.216 1.00 98.88 76 THR A CA 1
ATOM 577 C C . THR A 1 76 ? -9.248 0.187 16.326 1.00 98.88 76 THR A C 1
ATOM 579 O O . THR A 1 76 ? -10.177 0.949 16.577 1.00 98.88 76 THR A O 1
ATOM 582 N N . GLY A 1 77 ? -9.256 -0.647 15.289 1.00 98.81 77 GLY A N 1
ATOM 583 C CA . GLY A 1 77 ? -10.317 -0.738 14.298 1.00 98.81 77 GLY A CA 1
ATOM 584 C C . GLY A 1 77 ? -10.995 -2.101 14.260 1.00 98.81 77 GLY A C 1
ATOM 585 O O . GLY A 1 77 ? -10.362 -3.139 14.461 1.00 98.81 77 GLY A O 1
ATOM 586 N N . ARG A 1 78 ? -12.292 -2.094 13.945 1.00 98.81 78 ARG A N 1
ATOM 587 C CA . ARG A 1 78 ? -13.099 -3.298 13.726 1.00 98.81 78 ARG A CA 1
ATOM 588 C C . ARG A 1 78 ? -14.021 -3.129 12.527 1.00 98.81 78 ARG A C 1
ATOM 590 O O . ARG A 1 78 ? -14.585 -2.058 12.316 1.00 98.81 78 ARG A O 1
ATOM 597 N N . VAL A 1 79 ? -14.204 -4.195 11.756 1.00 98.88 79 VAL A N 1
ATOM 598 C CA . VAL A 1 79 ? -15.208 -4.248 10.694 1.00 98.88 79 VAL A CA 1
ATOM 599 C C . VAL A 1 79 ? -16.581 -4.517 11.304 1.00 98.88 79 VAL A C 1
ATOM 601 O O . VAL A 1 79 ? -16.799 -5.526 11.968 1.00 98.88 79 VAL A O 1
ATOM 604 N N . SER A 1 80 ? -17.531 -3.623 11.048 1.00 98.00 80 SER A N 1
ATOM 605 C CA . SER A 1 80 ? -18.943 -3.798 11.388 1.00 98.00 80 SER A CA 1
ATOM 606 C C . SER A 1 80 ? -19.808 -3.233 10.268 1.00 98.00 80 SER A C 1
ATOM 608 O O . SER A 1 80 ? -19.501 -2.183 9.708 1.00 98.00 80 SER A O 1
ATOM 610 N N . GLY A 1 81 ? -20.860 -3.956 9.874 1.00 97.00 81 GLY A N 1
ATOM 611 C CA . GLY A 1 81 ? -21.713 -3.546 8.751 1.00 97.00 81 GLY A CA 1
ATOM 612 C C . GLY A 1 81 ? -20.959 -3.370 7.422 1.00 97.00 81 GLY A C 1
ATOM 613 O O . GLY A 1 81 ? -21.385 -2.587 6.581 1.00 97.00 81 GLY A O 1
ATOM 614 N N . GLY A 1 82 ? -19.824 -4.059 7.243 1.00 97.12 82 GLY A N 1
ATOM 615 C CA . GLY A 1 82 ? -18.973 -3.952 6.050 1.00 97.12 82 GLY A CA 1
ATOM 616 C C . GLY A 1 82 ? -18.008 -2.759 6.035 1.00 97.12 82 GLY A C 1
ATOM 617 O O . GLY A 1 82 ? -17.273 -2.594 5.062 1.00 97.12 82 GLY A O 1
ATOM 618 N N . VAL A 1 83 ? -17.962 -1.956 7.099 1.00 98.69 83 VAL A N 1
ATOM 619 C CA . VAL A 1 83 ? -17.077 -0.788 7.225 1.00 98.69 83 VAL A CA 1
ATOM 620 C C . VAL A 1 83 ? -16.074 -1.029 8.346 1.00 98.69 83 VAL A C 1
ATOM 622 O O . VAL A 1 83 ? -16.459 -1.454 9.434 1.00 98.69 83 VAL A O 1
ATOM 625 N N . LEU A 1 84 ? -14.793 -0.767 8.082 1.00 98.88 84 LEU A N 1
ATOM 626 C CA . LEU A 1 84 ? -13.753 -0.750 9.107 1.00 98.88 84 LEU A CA 1
ATOM 627 C C . LEU A 1 84 ? -13.819 0.590 9.844 1.00 98.88 84 LEU A C 1
ATOM 629 O O . LEU A 1 84 ? -13.573 1.632 9.238 1.00 98.88 84 LEU A O 1
ATOM 633 N N . THR A 1 85 ? -14.135 0.558 11.134 1.00 98.88 85 THR A N 1
ATOM 634 C CA . THR A 1 85 ? -14.286 1.749 11.978 1.00 98.88 85 THR A CA 1
ATOM 635 C C . THR A 1 85 ? -13.276 1.710 13.112 1.00 98.88 85 THR A C 1
ATOM 637 O O . THR A 1 85 ? -13.183 0.697 13.806 1.00 98.88 85 THR A O 1
ATOM 640 N N . PHE A 1 86 ? -12.540 2.803 13.293 1.00 98.81 86 PHE A N 1
ATOM 641 C CA . PHE A 1 86 ? -11.585 3.005 14.379 1.00 98.81 86 PHE A CA 1
ATOM 642 C C . PHE A 1 86 ? -12.225 3.707 15.581 1.00 98.81 86 PHE A C 1
ATOM 644 O O . PHE A 1 86 ? -13.268 4.353 15.468 1.00 98.81 86 PHE A O 1
ATOM 651 N N . ASP A 1 87 ? -11.599 3.557 16.744 1.00 98.38 87 ASP A N 1
ATOM 652 C CA . ASP A 1 87 ? -12.004 4.150 18.024 1.00 98.38 87 ASP A CA 1
ATOM 653 C C . ASP A 1 87 ? -12.014 5.690 18.037 1.00 98.38 87 ASP A C 1
ATOM 655 O O . ASP A 1 87 ? -12.786 6.285 18.790 1.00 98.38 87 ASP A O 1
ATOM 659 N N . ASP A 1 88 ? -11.243 6.342 17.165 1.00 98.00 88 ASP A N 1
ATOM 660 C CA . ASP A 1 88 ? -11.308 7.790 16.917 1.00 98.00 88 ASP A CA 1
ATOM 661 C C . ASP A 1 88 ? -12.503 8.218 16.035 1.00 98.00 88 ASP A C 1
ATOM 663 O O . ASP A 1 88 ? -12.728 9.411 15.825 1.00 98.00 88 ASP A O 1
ATOM 667 N N . GLY A 1 89 ? -13.275 7.257 15.516 1.00 98.19 89 GLY A N 1
ATOM 668 C CA . GLY A 1 89 ? -14.398 7.471 14.603 1.00 98.19 89 GLY A CA 1
ATOM 669 C C . GLY A 1 89 ? -14.016 7.497 13.120 1.00 98.19 89 GLY A C 1
ATOM 670 O O . GLY A 1 89 ? -14.903 7.631 12.271 1.00 98.19 89 GLY A O 1
ATOM 671 N N . SER A 1 90 ? -12.734 7.347 12.774 1.00 98.38 90 SER A N 1
ATOM 672 C CA . SER A 1 90 ? -12.297 7.221 11.383 1.00 98.38 90 SER A CA 1
ATOM 673 C C . SER A 1 90 ? -12.852 5.942 10.756 1.00 98.38 90 SER A C 1
ATOM 675 O O . SER A 1 90 ? -12.897 4.886 11.385 1.00 98.38 90 SE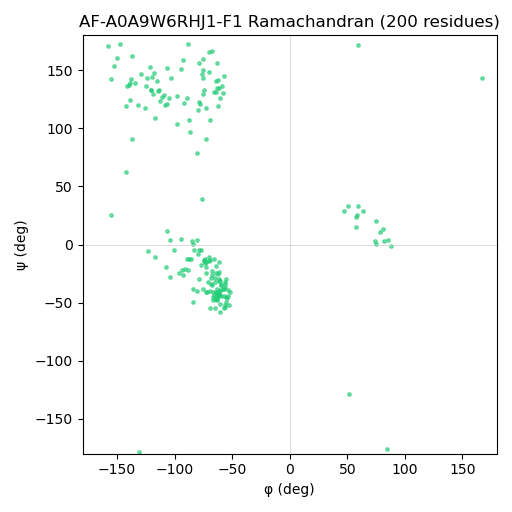R A O 1
ATOM 677 N N . THR A 1 91 ? -13.269 6.022 9.492 1.00 98.31 91 THR A N 1
ATOM 678 C CA . THR A 1 91 ? -13.876 4.895 8.774 1.00 98.31 91 THR A CA 1
ATOM 679 C C . THR A 1 91 ? -13.217 4.654 7.426 1.00 98.31 91 THR A C 1
ATOM 681 O O . THR A 1 91 ? -12.794 5.592 6.747 1.00 98.31 91 THR A O 1
ATOM 684 N N . PHE A 1 92 ? -13.174 3.381 7.035 1.00 98.75 92 PHE A N 1
ATOM 685 C CA . PHE A 1 92 ? -12.684 2.909 5.748 1.00 98.75 92 PHE A CA 1
ATOM 686 C C . PHE A 1 92 ? -13.696 1.925 5.158 1.00 98.75 92 PHE A C 1
ATOM 688 O O . PHE A 1 92 ? -14.014 0.888 5.750 1.00 98.75 92 PHE A O 1
ATOM 695 N N . ALA A 1 93 ? -14.217 2.257 3.977 1.00 98.50 93 ALA A N 1
ATOM 696 C CA . ALA A 1 93 ? -14.974 1.311 3.166 1.00 98.50 93 ALA A CA 1
ATOM 697 C C . ALA A 1 93 ? -14.055 0.189 2.651 1.00 98.50 93 ALA A C 1
ATOM 699 O O . ALA A 1 93 ? -12.829 0.299 2.700 1.00 98.50 93 ALA A O 1
ATOM 700 N N . ARG A 1 94 ? -14.653 -0.889 2.142 1.00 98.06 94 ARG A N 1
ATOM 701 C CA . ARG A 1 94 ? -13.918 -1.976 1.487 1.00 98.06 94 ARG A CA 1
ATOM 702 C C . ARG A 1 94 ? -13.190 -1.450 0.236 1.00 98.06 94 ARG A C 1
ATOM 704 O O . ARG A 1 94 ? -13.887 -0.961 -0.650 1.00 98.06 94 ARG A O 1
ATOM 711 N N . PRO A 1 95 ? -11.846 -1.529 0.151 1.00 97.69 95 PRO A N 1
ATOM 712 C CA . PRO A 1 95 ? -11.094 -1.037 -0.990 1.00 97.69 95 PRO A CA 1
ATOM 713 C C . PRO A 1 95 ? -11.218 -1.993 -2.174 1.00 97.69 95 PRO A C 1
ATOM 715 O O . PRO A 1 95 ? -11.275 -3.215 -2.008 1.00 97.69 95 PRO A O 1
ATOM 718 N N . ALA A 1 96 ? -11.204 -1.425 -3.369 1.00 95.81 96 ALA A N 1
ATOM 719 C CA . ALA A 1 96 ? -10.961 -2.128 -4.616 1.00 95.81 96 ALA A CA 1
ATOM 720 C C . ALA A 1 96 ? -9.456 -2.180 -4.931 1.00 95.81 96 ALA A C 1
ATOM 722 O O . ALA A 1 96 ? -8.631 -1.521 -4.291 1.00 95.81 96 ALA A O 1
ATOM 723 N N . GLY A 1 97 ? -9.087 -2.932 -5.972 1.00 95.81 97 GLY A N 1
ATOM 724 C CA . GLY A 1 97 ? -7.685 -3.048 -6.380 1.00 95.81 97 GLY A CA 1
ATOM 725 C C . GLY A 1 97 ? -7.033 -1.713 -6.757 1.00 95.81 97 GLY A C 1
ATOM 726 O O . GLY A 1 97 ? -5.867 -1.490 -6.439 1.00 95.81 97 GLY A O 1
ATOM 727 N N . LYS A 1 98 ? -7.796 -0.793 -7.363 1.00 95.62 98 LYS A N 1
ATOM 728 C CA . LYS A 1 98 ? -7.324 0.560 -7.690 1.00 95.62 98 LYS A CA 1
ATOM 729 C C . LYS A 1 98 ? -6.968 1.365 -6.449 1.00 95.62 98 LYS A C 1
ATOM 731 O O . LYS A 1 98 ? -5.922 2.010 -6.440 1.00 95.62 98 LYS A O 1
ATOM 736 N N . ASP A 1 99 ? -7.798 1.302 -5.415 1.00 97.25 99 ASP A N 1
ATOM 737 C CA . ASP A 1 99 ? -7.563 2.018 -4.162 1.00 97.25 99 ASP A CA 1
ATOM 738 C C . ASP A 1 99 ? -6.231 1.566 -3.553 1.00 97.25 99 ASP A C 1
ATOM 740 O O . ASP A 1 99 ? -5.420 2.401 -3.164 1.00 97.25 99 ASP A O 1
ATOM 744 N N . ILE A 1 100 ? -5.971 0.251 -3.555 1.00 97.94 100 ILE A N 1
ATOM 745 C CA . ILE A 1 100 ? -4.746 -0.350 -3.008 1.00 97.94 100 ILE A CA 1
ATOM 746 C C . ILE A 1 100 ? -3.502 0.080 -3.792 1.00 97.94 100 ILE A C 1
ATOM 748 O O . ILE A 1 100 ? -2.576 0.607 -3.186 1.00 97.94 100 ILE A O 1
ATOM 752 N N . PHE A 1 101 ? -3.470 -0.108 -5.116 1.00 97.44 101 PHE A N 1
ATOM 753 C CA . PHE A 1 101 ? -2.271 0.211 -5.906 1.00 97.44 101 PHE A CA 1
ATOM 754 C C . PHE A 1 101 ? -1.968 1.713 -5.953 1.00 97.44 101 PHE A C 1
ATOM 756 O O . PHE A 1 101 ? -0.809 2.116 -6.009 1.00 97.44 101 PHE A O 1
ATOM 763 N N . THR A 1 102 ? -3.005 2.553 -5.969 1.00 95.25 102 THR A N 1
ATOM 764 C CA . THR A 1 102 ? -2.831 4.008 -6.092 1.00 95.25 102 THR A CA 1
ATOM 765 C C . THR A 1 102 ? -2.657 4.707 -4.753 1.00 95.25 102 THR A C 1
ATOM 767 O O . THR A 1 102 ? -2.159 5.830 -4.740 1.00 95.25 102 THR A O 1
ATOM 770 N N . CYS A 1 103 ? -3.114 4.094 -3.655 1.00 97.12 103 CYS A N 1
ATOM 771 C CA . CYS A 1 103 ? -3.202 4.704 -2.327 1.00 97.12 103 CYS A CA 1
ATOM 772 C C . CYS A 1 103 ? -3.844 6.107 -2.341 1.00 97.12 103 CYS A C 1
ATOM 774 O O . CYS A 1 103 ? -3.466 6.966 -1.544 1.00 97.12 103 CYS A O 1
ATOM 776 N N . ASN A 1 104 ? -4.731 6.379 -3.304 1.00 95.19 104 ASN A N 1
ATOM 777 C CA . ASN A 1 104 ? -5.291 7.712 -3.525 1.00 95.19 104 ASN A CA 1
ATOM 778 C C . ASN A 1 104 ? -6.667 7.674 -4.214 1.00 95.19 104 ASN A C 1
ATOM 780 O O . ASN A 1 104 ? -7.061 8.621 -4.894 1.00 95.19 104 ASN A O 1
ATOM 784 N N . ASP A 1 105 ? -7.397 6.572 -4.061 1.00 94.81 105 ASP A N 1
ATOM 785 C CA . ASP A 1 105 ? -8.777 6.432 -4.525 1.00 94.81 105 ASP A CA 1
ATOM 786 C C . ASP A 1 105 ? -9.622 5.737 -3.449 1.00 94.81 105 ASP A C 1
ATOM 788 O O . ASP A 1 105 ? -9.087 5.157 -2.494 1.00 94.81 105 ASP A O 1
ATOM 792 N N . GLY A 1 106 ? -10.943 5.856 -3.564 1.00 95.69 106 GLY A N 1
ATOM 793 C CA . GLY A 1 106 ? -11.893 5.217 -2.658 1.00 95.69 106 GLY A CA 1
ATOM 794 C C . GLY A 1 106 ? -11.592 5.507 -1.174 1.00 95.69 106 GLY A C 1
ATOM 795 O O . GLY A 1 106 ? -11.438 6.672 -0.794 1.00 95.69 106 GLY A O 1
ATOM 796 N N . PRO A 1 107 ? -11.504 4.481 -0.302 1.00 97.06 107 PRO A N 1
ATOM 797 C CA . PRO A 1 107 ? -11.223 4.663 1.122 1.00 97.06 107 PRO A CA 1
ATOM 798 C C . PRO A 1 107 ? -9.784 5.123 1.408 1.00 97.06 107 PRO A C 1
ATOM 800 O O . PRO A 1 107 ? -9.493 5.492 2.544 1.00 97.06 107 PRO A O 1
ATOM 803 N N . PHE A 1 108 ? -8.894 5.107 0.410 1.00 97.62 108 PHE A N 1
ATOM 804 C CA . PHE A 1 108 ? -7.515 5.581 0.522 1.00 97.62 108 PHE A CA 1
ATOM 805 C C . PHE A 1 108 ? -7.280 6.914 -0.193 1.00 97.62 108 PHE A C 1
ATOM 807 O O . PHE A 1 108 ? -6.138 7.334 -0.330 1.00 97.62 108 PHE A O 1
ATOM 814 N N . ALA A 1 109 ? -8.330 7.621 -0.616 1.00 95.94 1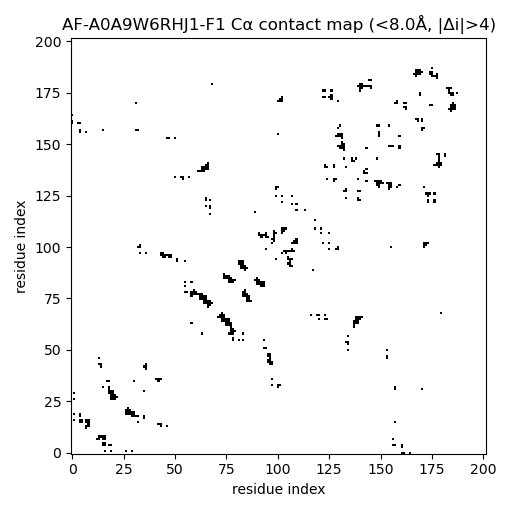09 ALA A N 1
ATOM 815 C CA . ALA A 1 109 ? -8.193 8.989 -1.102 1.00 95.94 109 ALA A CA 1
ATOM 816 C C . ALA A 1 109 ? -7.626 9.905 -0.002 1.00 95.94 109 ALA A C 1
ATOM 818 O O . ALA A 1 109 ? -8.184 10.003 1.094 1.00 95.94 109 ALA A O 1
ATOM 819 N N . ASN A 1 110 ? -6.534 10.613 -0.301 1.00 91.06 110 ASN A N 1
ATOM 820 C CA . ASN A 1 110 ? -5.930 11.560 0.632 1.00 91.06 110 ASN A CA 1
ATOM 821 C C . ASN A 1 110 ? -6.697 12.894 0.615 1.00 91.06 110 ASN A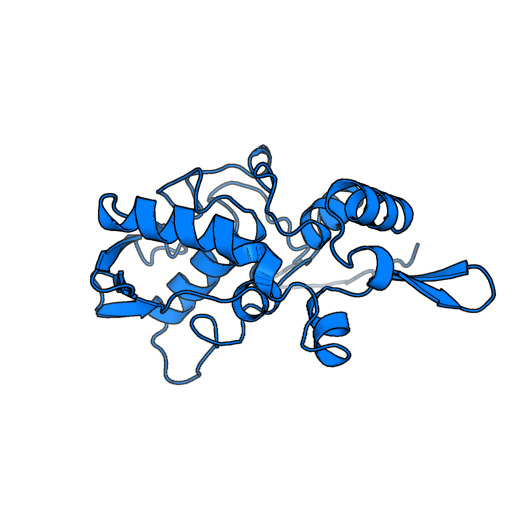 C 1
ATOM 823 O O . ASN A 1 110 ? -6.295 13.865 -0.033 1.00 91.06 110 ASN A O 1
ATOM 827 N N . ASN A 1 111 ? -7.839 12.939 1.306 1.00 94.44 111 ASN A N 1
ATOM 828 C CA . ASN A 1 111 ? -8.683 14.130 1.325 1.00 94.44 111 ASN A CA 1
ATOM 829 C C . ASN A 1 111 ? -8.072 15.220 2.220 1.00 94.44 111 ASN A C 1
ATOM 831 O O . ASN A 1 111 ? -7.812 14.974 3.402 1.00 94.44 111 ASN A O 1
ATOM 835 N N . PRO A 1 112 ? -7.925 16.469 1.736 1.00 93.50 112 PRO A N 1
ATOM 836 C CA . PRO A 1 112 ? -7.362 17.553 2.540 1.00 93.50 112 PRO A CA 1
ATOM 837 C C . PRO A 1 112 ? -8.108 17.804 3.856 1.00 93.50 112 PRO A C 1
ATOM 839 O O . PRO A 1 112 ? -7.467 18.126 4.855 1.00 93.50 112 PRO A O 1
ATOM 842 N N . GLY A 1 113 ? -9.433 17.615 3.864 1.00 95.88 113 GLY A N 1
ATOM 843 C CA . GLY A 1 113 ? -10.293 17.810 5.035 1.00 95.88 113 GLY A CA 1
ATOM 844 C C . GLY A 1 113 ? -10.298 16.665 6.055 1.00 95.88 113 GLY A C 1
ATOM 845 O O . GLY A 1 113 ? -10.882 16.839 7.121 1.00 95.88 113 GLY A O 1
ATOM 846 N N . ASP A 1 114 ? -9.672 15.519 5.762 1.00 97.00 114 ASP A N 1
ATOM 847 C CA . ASP A 1 114 ? -9.543 14.434 6.740 1.00 97.00 114 ASP A CA 1
ATOM 848 C C . ASP A 1 114 ? -8.560 14.821 7.861 1.00 97.00 114 ASP A C 1
ATOM 850 O O . ASP A 1 114 ? -7.590 15.560 7.643 1.00 97.00 114 ASP A O 1
ATOM 854 N N . SER A 1 115 ? -8.807 14.305 9.069 1.00 96.88 115 SER A N 1
ATOM 855 C CA . SER A 1 115 ? -7.936 14.522 10.227 1.00 96.88 115 SER A CA 1
ATOM 856 C C . SER A 1 115 ? -6.545 13.920 10.006 1.00 96.88 115 SER A C 1
ATOM 858 O O . SER A 1 115 ? -6.373 12.957 9.254 1.00 96.88 115 SER A O 1
ATOM 860 N N . ASP A 1 116 ? -5.542 14.442 10.713 1.00 96.38 116 ASP A N 1
ATOM 861 C CA . ASP A 1 116 ? -4.183 13.887 10.659 1.00 96.38 116 ASP A CA 1
ATOM 862 C C . ASP A 1 116 ? -4.132 12.434 11.156 1.00 96.38 116 ASP A C 1
ATOM 864 O O . ASP A 1 116 ? -3.348 11.635 10.645 1.00 96.38 116 ASP A O 1
ATOM 868 N N . LEU A 1 117 ? -5.006 12.067 12.102 1.00 97.50 117 LEU A N 1
ATOM 869 C CA . LEU A 1 117 ? -5.157 10.685 12.567 1.00 97.50 117 LEU A CA 1
ATOM 870 C C . LEU A 1 117 ? -5.648 9.774 11.439 1.00 97.50 117 LEU A C 1
ATOM 872 O O . LEU A 1 117 ? -5.027 8.745 11.177 1.00 97.50 117 LEU A O 1
ATOM 876 N N . LYS A 1 118 ? -6.688 10.185 10.702 1.00 97.94 118 LYS A N 1
ATOM 877 C CA . LYS A 1 118 ? -7.211 9.420 9.564 1.00 97.94 118 LYS A CA 1
ATOM 878 C C . LYS A 1 118 ? -6.194 9.296 8.434 1.00 97.94 118 LYS A C 1
ATOM 880 O O . LYS A 1 118 ? -6.039 8.213 7.876 1.00 97.94 118 LYS A O 1
ATOM 885 N N . LYS A 1 119 ? -5.460 10.369 8.125 1.00 97.50 119 LYS A N 1
ATOM 886 C CA .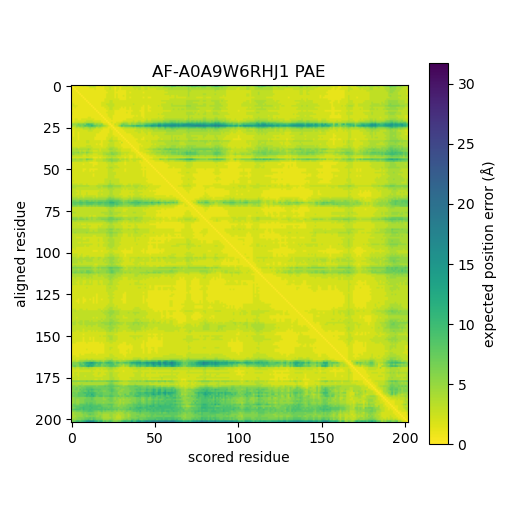 LYS A 1 119 ? -4.358 10.334 7.146 1.00 97.50 119 LYS A CA 1
ATOM 887 C C . LYS A 1 119 ? -3.233 9.398 7.599 1.00 97.50 119 LYS A C 1
ATOM 889 O O . LYS A 1 119 ? -2.678 8.662 6.786 1.00 97.50 119 LYS A O 1
ATOM 894 N N . GLY A 1 120 ? -2.935 9.375 8.899 1.00 97.56 120 GLY A N 1
ATOM 895 C CA . GLY A 1 120 ? -2.018 8.413 9.504 1.00 97.56 120 GLY A CA 1
ATOM 896 C C . GLY A 1 120 ? -2.492 6.967 9.333 1.00 97.56 120 GLY A C 1
ATOM 897 O O . GLY A 1 120 ? -1.735 6.140 8.829 1.00 97.56 120 GLY A O 1
ATOM 898 N N . LEU A 1 121 ? -3.749 6.672 9.684 1.00 98.62 121 LEU A N 1
ATOM 899 C CA . LEU A 1 121 ? -4.374 5.357 9.493 1.00 98.62 121 LEU A CA 1
ATOM 900 C C . LEU A 1 121 ? -4.303 4.907 8.032 1.00 98.62 121 LEU A C 1
ATOM 902 O O . LEU A 1 121 ? -3.851 3.797 7.751 1.00 98.62 121 LEU A O 1
ATOM 906 N N . LEU A 1 122 ? -4.700 5.790 7.113 1.00 98.50 122 LEU A N 1
ATOM 907 C CA . LEU A 1 122 ? -4.700 5.558 5.671 1.00 98.50 122 LEU A CA 1
ATOM 908 C C . LEU A 1 122 ? -3.329 5.079 5.196 1.00 98.50 122 LEU A C 1
ATOM 910 O O . LEU A 1 122 ? -3.242 4.014 4.590 1.00 98.50 122 LEU A O 1
ATOM 914 N N . ALA A 1 123 ? -2.262 5.809 5.537 1.00 97.88 123 ALA A N 1
ATOM 915 C CA . ALA A 1 123 ? -0.905 5.462 5.127 1.00 97.88 123 ALA A CA 1
ATOM 916 C C . ALA A 1 123 ? -0.501 4.044 5.574 1.00 97.88 123 ALA A C 1
ATOM 918 O O . ALA A 1 123 ? 0.044 3.272 4.787 1.00 97.88 123 ALA A O 1
ATOM 919 N N . ARG A 1 124 ? -0.801 3.667 6.827 1.00 98.56 124 ARG A N 1
ATOM 920 C CA . ARG A 1 124 ? -0.419 2.353 7.378 1.00 98.56 124 ARG A CA 1
ATOM 921 C C . ARG A 1 124 ? -1.257 1.222 6.796 1.00 98.56 124 ARG A C 1
ATOM 923 O O . ARG A 1 124 ? -0.715 0.165 6.489 1.00 98.56 124 ARG A O 1
ATOM 930 N N . ILE A 1 125 ? -2.562 1.434 6.633 1.00 98.69 125 ILE A N 1
ATOM 931 C CA . ILE A 1 125 ? -3.465 0.428 6.064 1.00 98.69 125 ILE A CA 1
ATOM 932 C C . ILE A 1 125 ? -3.117 0.188 4.590 1.00 98.69 125 ILE A C 1
ATOM 934 O O . ILE A 1 125 ? -2.992 -0.965 4.180 1.00 98.69 125 ILE A O 1
ATOM 938 N N . ALA A 1 126 ? -2.898 1.251 3.811 1.00 98.50 126 ALA A N 1
ATOM 939 C CA . ALA A 1 126 ? -2.518 1.150 2.405 1.00 98.50 126 ALA A CA 1
ATOM 940 C C . ALA A 1 126 ? -1.169 0.429 2.225 1.00 98.50 126 ALA A C 1
ATOM 942 O O . ALA A 1 126 ? -1.060 -0.484 1.402 1.00 98.50 126 ALA A O 1
ATOM 943 N N . ALA A 1 127 ? -0.166 0.750 3.053 1.00 98.19 127 ALA A N 1
ATOM 944 C CA . ALA A 1 127 ? 1.114 0.042 3.045 1.00 98.19 127 ALA A CA 1
ATOM 945 C C . ALA A 1 127 ? 0.970 -1.441 3.423 1.00 98.19 127 ALA A C 1
ATOM 947 O O . ALA A 1 127 ? 1.561 -2.312 2.782 1.00 98.19 127 ALA A O 1
ATOM 948 N N . ALA A 1 128 ? 0.140 -1.750 4.422 1.00 98.69 128 ALA A N 1
ATOM 949 C CA . ALA A 1 128 ? -0.103 -3.120 4.857 1.00 98.69 128 ALA A CA 1
ATOM 950 C C . ALA A 1 128 ? -0.862 -3.963 3.813 1.00 98.69 128 ALA A C 1
ATOM 952 O O . ALA A 1 128 ? -0.665 -5.181 3.747 1.00 98.69 128 ALA A O 1
ATOM 953 N N . PHE A 1 129 ? -1.703 -3.343 2.976 1.00 98.81 129 PHE A N 1
ATOM 954 C CA . PHE A 1 129 ? -2.301 -4.000 1.809 1.00 98.81 129 PHE A CA 1
ATOM 955 C C . PHE A 1 129 ? -1.265 -4.299 0.729 1.00 98.81 129 PHE A C 1
ATOM 957 O O . PHE A 1 129 ? -1.116 -5.465 0.367 1.00 98.81 129 PHE A O 1
ATOM 964 N N . ASN A 1 130 ? -0.514 -3.292 0.269 1.00 98.56 130 ASN A N 1
ATOM 965 C CA . ASN A 1 130 ? 0.494 -3.476 -0.783 1.00 98.56 130 ASN A CA 1
ATOM 966 C C . ASN A 1 130 ? 1.541 -4.532 -0.393 1.00 98.56 130 ASN A C 1
ATOM 968 O O . ASN A 1 130 ? 1.902 -5.386 -1.199 1.00 98.56 130 ASN A O 1
ATOM 972 N N . ARG A 1 131 ? 1.947 -4.562 0.882 1.00 98.19 131 ARG A N 1
ATOM 973 C CA . ARG A 1 131 ? 2.892 -5.556 1.420 1.00 98.19 131 ARG A CA 1
ATOM 974 C C . ARG A 1 131 ? 2.255 -6.877 1.835 1.00 98.19 131 ARG A C 1
ATOM 976 O O . ARG A 1 131 ? 2.959 -7.768 2.313 1.00 98.19 131 ARG A O 1
ATOM 983 N N . SER A 1 132 ? 0.943 -7.035 1.672 1.00 98.62 132 SER A N 1
ATOM 984 C CA . SER A 1 132 ? 0.161 -8.200 2.110 1.00 98.62 132 SER A CA 1
ATOM 985 C C . SER A 1 132 ? 0.375 -8.603 3.584 1.00 98.62 132 SER A C 1
ATOM 987 O O . SER A 1 132 ? 0.330 -9.781 3.931 1.00 98.62 132 SER A O 1
ATOM 989 N N . THR A 1 133 ? 0.628 -7.637 4.470 1.00 98.69 133 THR A N 1
ATOM 990 C CA . THR A 1 133 ? 0.844 -7.882 5.911 1.00 98.69 133 THR A CA 1
ATOM 991 C C . THR A 1 133 ? -0.433 -7.739 6.725 1.00 98.69 133 THR A C 1
ATOM 993 O O . THR A 1 133 ? -0.540 -8.297 7.817 1.00 98.69 133 THR A O 1
ATOM 996 N N . ILE A 1 134 ? -1.426 -7.006 6.208 1.00 98.69 134 ILE A N 1
ATOM 997 C CA . ILE A 1 134 ? -2.670 -6.740 6.938 1.00 98.69 134 ILE A CA 1
ATOM 998 C C . ILE A 1 134 ? -3.452 -8.019 7.254 1.00 98.69 134 ILE A C 1
ATOM 1000 O O . ILE A 1 134 ? -4.191 -8.053 8.230 1.00 98.69 134 ILE A O 1
ATOM 1004 N N . LEU A 1 135 ? -3.297 -9.097 6.482 1.00 98.44 135 LEU A N 1
ATOM 1005 C CA . LEU A 1 135 ? -3.949 -10.367 6.790 1.00 98.44 135 LEU A CA 1
ATOM 1006 C C . LEU A 1 135 ? -3.145 -11.201 7.798 1.00 98.44 135 LEU A C 1
ATOM 1008 O O . LEU A 1 135 ? -3.739 -11.811 8.689 1.00 98.44 135 LEU A O 1
ATOM 1012 N N . SER A 1 136 ? -1.814 -11.205 7.704 1.00 97.44 136 SER A N 1
ATOM 1013 C CA . SER A 1 136 ? -0.934 -12.022 8.552 1.00 97.44 136 SER A CA 1
ATOM 1014 C C . SER A 1 136 ? -0.719 -11.437 9.950 1.00 97.44 136 SER A C 1
ATOM 1016 O O . SER A 1 136 ? -0.597 -12.200 10.905 1.00 97.44 136 SER A O 1
ATOM 1018 N N . SER A 1 137 ? -0.767 -10.111 10.105 1.00 98.12 137 SER A N 1
ATOM 1019 C CA . SER A 1 137 ? -0.604 -9.422 11.390 1.00 98.12 137 SER A CA 1
ATOM 1020 C C . SER A 1 137 ? -1.783 -8.502 11.701 1.00 98.12 137 SER A C 1
ATOM 1022 O O . SER A 1 137 ? -2.254 -7.769 10.835 1.00 98.12 137 SER A O 1
ATOM 1024 N N . ALA A 1 138 ? -2.255 -8.540 12.949 1.00 98.62 138 ALA A N 1
ATOM 1025 C CA . ALA A 1 138 ? -3.260 -7.610 13.469 1.00 98.62 138 ALA A CA 1
ATOM 1026 C C . ALA A 1 138 ? -2.654 -6.299 13.997 1.00 98.62 138 ALA A C 1
ATOM 1028 O O . ALA A 1 138 ? -3.393 -5.346 14.211 1.00 98.62 138 ALA A O 1
ATOM 1029 N N . ASP A 1 139 ? -1.333 -6.232 14.165 1.00 98.69 139 ASP A N 1
ATOM 1030 C CA . ASP A 1 139 ? -0.611 -5.036 14.592 1.00 98.69 139 ASP A CA 1
ATOM 1031 C C . ASP A 1 139 ? 0.155 -4.453 13.396 1.00 98.69 139 ASP A C 1
ATOM 1033 O O . ASP A 1 139 ? 0.992 -5.130 12.789 1.00 98.69 139 ASP A O 1
ATOM 1037 N N . GLN A 1 140 ? -0.140 -3.205 13.034 1.00 98.56 140 GLN A N 1
ATOM 1038 C CA . GLN A 1 140 ? 0.438 -2.509 11.881 1.00 98.56 140 GLN A CA 1
ATOM 1039 C C . GLN A 1 140 ? 1.093 -1.185 12.306 1.00 98.56 140 GLN A C 1
ATOM 1041 O O . GLN A 1 140 ? 0.554 -0.509 13.177 1.00 98.56 140 GLN A O 1
ATOM 1046 N N . PRO A 1 141 ? 2.223 -0.782 11.697 1.00 97.44 141 PRO A N 1
ATOM 1047 C CA . PRO A 1 141 ? 3.072 -1.587 10.812 1.00 97.44 141 PRO A CA 1
ATOM 1048 C C . PRO A 1 141 ? 3.986 -2.560 11.589 1.00 97.44 141 PRO A C 1
ATOM 1050 O O . PRO A 1 141 ? 4.689 -3.367 10.989 1.00 97.44 141 PRO A O 1
ATOM 1053 N N . ASN A 1 142 ? 3.980 -2.500 12.924 1.00 97.12 142 ASN A N 1
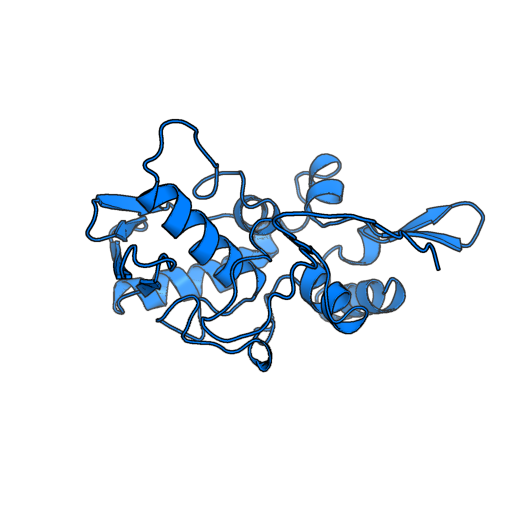ATOM 1054 C CA . ASN A 1 142 ? 4.999 -3.109 13.784 1.00 97.12 142 ASN A CA 1
ATOM 1055 C C . ASN A 1 142 ? 4.923 -4.640 13.931 1.00 97.12 142 ASN A C 1
ATOM 1057 O O . ASN A 1 142 ? 5.882 -5.253 14.395 1.00 97.12 142 ASN A O 1
ATOM 1061 N N . GLY A 1 143 ? 3.823 -5.286 13.539 1.00 96.75 143 GLY A N 1
ATOM 1062 C CA . GLY A 1 143 ? 3.654 -6.732 13.706 1.00 96.75 143 GLY A CA 1
ATOM 1063 C C . GLY A 1 143 ? 4.257 -7.591 12.589 1.00 96.75 143 GLY A C 1
ATOM 1064 O O . GLY A 1 143 ? 4.110 -8.812 12.606 1.00 96.75 143 GLY A O 1
ATOM 1065 N N . THR A 1 144 ? 4.925 -7.004 11.591 1.00 95.69 144 THR A N 1
ATOM 1066 C CA . THR A 1 144 ? 5.617 -7.772 10.542 1.00 95.69 144 THR A CA 1
ATOM 1067 C C . THR A 1 144 ? 6.930 -7.094 10.146 1.00 95.69 144 THR A C 1
ATOM 1069 O O . THR A 1 144 ? 6.895 -5.964 9.664 1.00 95.69 144 THR A O 1
ATOM 1072 N N . PRO A 1 145 ? 8.097 -7.750 10.317 1.00 92.88 145 PRO A N 1
ATOM 1073 C CA . PRO A 1 145 ? 9.366 -7.209 9.835 1.00 92.88 145 PRO A CA 1
ATOM 1074 C C . PRO A 1 145 ? 9.426 -7.243 8.302 1.00 92.88 145 PRO A C 1
ATOM 1076 O O . PRO A 1 145 ? 8.673 -7.978 7.665 1.00 92.88 145 PRO A O 1
ATOM 1079 N N . ALA A 1 146 ? 10.379 -6.524 7.703 1.00 91.12 146 ALA A N 1
ATOM 1080 C CA . ALA A 1 146 ? 10.517 -6.442 6.245 1.00 91.12 146 ALA A CA 1
ATOM 1081 C C . ALA A 1 146 ? 10.661 -7.811 5.548 1.00 91.12 146 ALA A C 1
ATOM 1083 O O . ALA A 1 146 ? 10.148 -8.009 4.449 1.00 91.12 146 ALA A O 1
ATOM 1084 N N . SER A 1 147 ? 11.284 -8.797 6.205 1.00 92.06 147 SER A N 1
ATOM 1085 C CA . SER A 1 147 ? 11.385 -10.175 5.696 1.00 92.06 147 SER A CA 1
ATOM 1086 C C . SER A 1 147 ? 10.038 -10.897 5.568 1.00 92.06 147 SER A C 1
ATOM 1088 O O . SER A 1 147 ? 9.951 -11.897 4.863 1.00 92.06 147 SER A O 1
ATOM 1090 N N . GLY A 1 148 ? 8.995 -10.405 6.241 1.00 94.81 148 GLY A N 1
ATOM 1091 C CA . GLY A 1 148 ? 7.626 -10.907 6.163 1.00 94.81 148 GLY A CA 1
ATOM 1092 C C . GLY A 1 148 ? 6.742 -10.163 5.160 1.00 94.81 148 GLY A C 1
ATOM 1093 O O . GLY A 1 148 ? 5.546 -10.443 5.098 1.00 94.81 148 GLY A O 1
ATOM 1094 N N . PHE A 1 149 ? 7.283 -9.220 4.384 1.00 95.94 149 PHE A N 1
ATOM 1095 C CA . PHE A 1 149 ? 6.524 -8.541 3.332 1.00 95.94 149 PHE A CA 1
ATOM 1096 C C . PHE A 1 149 ? 6.336 -9.444 2.112 1.00 95.94 149 PHE A C 1
ATOM 1098 O O . PHE A 1 149 ? 7.181 -10.285 1.800 1.00 95.94 149 PHE A O 1
ATOM 1105 N N . TYR A 1 150 ? 5.229 -9.234 1.401 1.00 97.56 150 TYR A N 1
ATOM 1106 C CA . TYR A 1 150 ? 4.914 -9.865 0.117 1.00 97.56 150 TYR A CA 1
ATOM 1107 C C . TYR A 1 150 ? 4.843 -11.403 0.142 1.00 97.56 150 TYR A C 1
ATOM 1109 O O . TYR A 1 150 ? 5.212 -12.058 -0.834 1.00 97.56 150 TYR A O 1
ATOM 1117 N N . GLN A 1 151 ? 4.402 -11.978 1.266 1.00 97.94 151 GLN A N 1
ATOM 1118 C CA . GLN A 1 151 ? 4.355 -13.432 1.473 1.00 97.94 151 GLN A CA 1
ATOM 1119 C C . GLN A 1 151 ? 3.022 -14.077 1.063 1.00 97.94 151 GLN A C 1
ATOM 1121 O O . GLN A 1 151 ? 2.988 -15.285 0.829 1.00 97.94 151 GLN A O 1
ATOM 1126 N N . ASP A 1 152 ? 1.922 -13.316 0.983 1.00 98.50 152 ASP A N 1
ATOM 1127 C CA . ASP A 1 152 ? 0.660 -13.862 0.468 1.00 98.50 152 ASP A CA 1
ATOM 1128 C C . ASP A 1 152 ? 0.735 -13.988 -1.066 1.00 98.50 152 ASP A C 1
ATOM 1130 O O . ASP A 1 152 ? 1.322 -13.120 -1.722 1.00 98.50 152 ASP A O 1
ATOM 1134 N N . PRO A 1 153 ? 0.135 -15.037 -1.664 1.00 97.94 153 PRO A N 1
ATOM 1135 C CA . PRO A 1 153 ? 0.050 -15.162 -3.116 1.00 97.94 153 PRO A CA 1
ATOM 1136 C C . PRO A 1 153 ? -0.604 -13.957 -3.802 1.00 97.94 153 PRO A C 1
ATOM 1138 O O . PRO A 1 153 ? -0.259 -13.660 -4.939 1.00 97.94 153 PRO A O 1
ATOM 1141 N N . THR A 1 154 ? -1.528 -13.263 -3.129 1.00 98.44 154 THR A N 1
ATOM 1142 C CA . THR A 1 154 ? -2.062 -11.975 -3.574 1.00 98.44 154 THR A CA 1
ATOM 1143 C C . THR A 1 154 ? -1.335 -10.854 -2.839 1.00 98.44 154 THR A C 1
ATOM 1145 O O . THR A 1 154 ? -1.592 -10.571 -1.669 1.00 98.44 154 THR A O 1
ATOM 1148 N N . THR A 1 155 ? -0.417 -10.201 -3.543 1.00 98.69 155 THR A N 1
ATOM 1149 C CA . THR A 1 155 ? 0.363 -9.073 -3.023 1.00 98.69 155 THR A CA 1
ATOM 1150 C C . THR A 1 155 ? 0.692 -8.073 -4.132 1.00 98.69 155 THR A C 1
ATOM 1152 O O . THR A 1 155 ? 0.453 -8.363 -5.310 1.00 98.69 155 THR A O 1
ATOM 1155 N N . ASP A 1 156 ? 1.264 -6.913 -3.806 1.00 98.38 156 ASP A N 1
ATOM 1156 C CA . ASP A 1 156 ? 1.818 -6.041 -4.838 1.00 98.38 156 ASP A CA 1
ATOM 1157 C C . ASP A 1 156 ? 3.118 -6.648 -5.398 1.00 98.38 156 ASP A C 1
ATOM 1159 O O . ASP A 1 156 ? 4.229 -6.439 -4.899 1.00 98.38 156 ASP A O 1
ATOM 1163 N N . HIS A 1 157 ? 2.979 -7.456 -6.451 1.00 98.31 157 HIS A N 1
ATOM 1164 C CA . HIS A 1 157 ? 4.118 -8.088 -7.105 1.00 98.31 157 HIS A CA 1
ATOM 1165 C C . HIS A 1 157 ? 5.025 -7.091 -7.822 1.00 98.31 157 HIS A C 1
ATOM 1167 O O . HIS A 1 157 ? 6.206 -7.396 -7.994 1.00 98.31 157 HIS A O 1
ATOM 1173 N N . TRP A 1 158 ? 4.521 -5.909 -8.187 1.00 97.56 158 TRP A N 1
ATOM 1174 C CA . TRP A 1 158 ? 5.366 -4.833 -8.682 1.00 97.56 158 TRP A CA 1
ATOM 1175 C C . TRP A 1 158 ? 6.384 -4.435 -7.616 1.00 97.56 158 TRP A C 1
ATOM 1177 O O . TRP A 1 158 ? 7.591 -4.582 -7.834 1.00 97.56 158 TRP A O 1
ATOM 1187 N N . ALA A 1 159 ? 5.902 -4.038 -6.438 1.00 96.62 159 ALA A N 1
ATOM 1188 C CA . ALA A 1 159 ? 6.752 -3.637 -5.326 1.00 96.62 159 ALA A CA 1
ATOM 1189 C C . ALA A 1 159 ? 7.670 -4.769 -4.852 1.00 96.62 159 ALA A C 1
ATOM 1191 O O . ALA A 1 159 ? 8.873 -4.556 -4.691 1.00 96.62 159 ALA A O 1
ATOM 1192 N N . ARG A 1 160 ? 7.152 -6.001 -4.736 1.00 97.00 160 ARG A N 1
ATOM 1193 C CA . ARG A 1 160 ? 7.965 -7.188 -4.414 1.00 97.00 160 ARG A CA 1
ATOM 1194 C C . ARG A 1 160 ? 9.150 -7.348 -5.371 1.00 97.00 160 ARG A C 1
ATOM 1196 O O . ARG A 1 160 ? 10.257 -7.667 -4.942 1.00 97.00 160 ARG A O 1
ATOM 1203 N N . ILE A 1 161 ? 8.924 -7.175 -6.675 1.00 97.00 161 ILE A N 1
ATOM 1204 C CA . ILE A 1 161 ? 9.962 -7.346 -7.698 1.00 97.00 161 ILE A CA 1
ATOM 1205 C C . ILE A 1 161 ? 10.936 -6.162 -7.703 1.00 97.00 161 ILE A C 1
ATOM 1207 O O . ILE A 1 161 ? 12.132 -6.404 -7.878 1.00 97.00 161 ILE A O 1
ATOM 1211 N N . VAL A 1 162 ? 10.467 -4.924 -7.504 1.00 94.94 162 VAL A N 1
ATOM 1212 C CA . VAL A 1 162 ? 11.335 -3.741 -7.348 1.00 94.94 162 VAL A CA 1
ATOM 1213 C C . VAL A 1 162 ? 12.307 -3.964 -6.190 1.00 94.94 162 VAL A C 1
ATOM 1215 O O . VAL A 1 162 ? 13.519 -3.968 -6.409 1.00 94.94 162 VAL A O 1
ATOM 1218 N N . HIS A 1 163 ? 11.789 -4.277 -5.001 1.00 93.31 163 HIS A N 1
ATOM 1219 C CA . HIS A 1 163 ? 12.590 -4.490 -3.790 1.00 93.31 163 HIS A CA 1
ATOM 1220 C C . HIS A 1 163 ? 13.538 -5.698 -3.876 1.00 93.31 163 HIS A C 1
ATOM 1222 O O . HIS A 1 163 ? 14.581 -5.732 -3.230 1.00 93.31 163 HIS A O 1
ATOM 1228 N N . ALA A 1 164 ? 13.235 -6.685 -4.726 1.00 93.56 164 ALA A N 1
ATOM 1229 C CA . ALA A 1 164 ? 14.151 -7.795 -5.001 1.00 93.56 164 ALA A CA 1
ATOM 1230 C C . ALA A 1 164 ? 15.370 -7.396 -5.861 1.00 93.56 164 ALA A C 1
ATOM 1232 O O . ALA A 1 164 ? 16.356 -8.131 -5.893 1.00 93.56 164 ALA A O 1
ATOM 1233 N N . HIS A 1 165 ? 15.303 -6.272 -6.584 1.00 91.50 165 HIS A N 1
ATOM 1234 C CA . HIS A 1 165 ? 16.391 -5.771 -7.435 1.00 91.50 165 HIS A CA 1
ATOM 1235 C C . HIS A 1 165 ? 17.086 -4.536 -6.857 1.00 91.50 165 HIS A C 1
ATOM 1237 O O . HIS A 1 165 ? 18.213 -4.243 -7.252 1.00 91.50 165 HIS A O 1
ATOM 1243 N N . THR A 1 166 ? 16.443 -3.825 -5.932 1.00 87.12 166 THR A N 1
ATOM 1244 C CA . THR A 1 166 ? 17.046 -2.721 -5.190 1.00 87.12 166 THR A CA 1
ATOM 1245 C C . THR A 1 166 ? 16.622 -2.798 -3.723 1.00 87.12 166 THR A C 1
ATOM 1247 O O . THR A 1 166 ? 15.427 -2.830 -3.455 1.00 87.12 166 THR A O 1
ATOM 1250 N N . PRO A 1 167 ? 17.558 -2.841 -2.755 1.00 75.00 167 PRO A N 1
ATOM 1251 C CA . PRO A 1 167 ? 17.208 -2.957 -1.336 1.00 75.00 167 PRO A CA 1
ATOM 1252 C C . PRO A 1 167 ? 16.546 -1.690 -0.770 1.00 75.00 167 PRO A C 1
ATOM 1254 O O . PRO A 1 167 ? 16.014 -1.730 0.335 1.00 75.00 167 PRO A O 1
ATOM 1257 N N . ILE A 1 168 ? 16.609 -0.577 -1.509 1.00 83.50 168 ILE A N 1
ATOM 1258 C CA . ILE A 1 168 ? 15.909 0.678 -1.231 1.00 83.50 168 ILE A CA 1
ATOM 1259 C C . ILE A 1 168 ? 15.263 1.197 -2.524 1.00 83.50 168 ILE A C 1
ATOM 1261 O O . ILE A 1 168 ? 15.874 1.144 -3.593 1.00 83.50 168 ILE A O 1
ATOM 1265 N N . GLY A 1 169 ? 14.040 1.706 -2.453 1.00 83.44 169 GLY A N 1
ATOM 1266 C CA . GLY A 1 169 ? 13.315 2.282 -3.578 1.00 83.44 169 GLY A CA 1
ATOM 1267 C C . GLY A 1 169 ? 11.838 2.494 -3.260 1.00 83.44 169 GLY A C 1
ATOM 1268 O O . GLY A 1 169 ? 11.216 1.685 -2.586 1.00 83.44 169 GLY A O 1
ATOM 1269 N N . TYR A 1 170 ? 11.272 3.584 -3.769 1.00 92.75 170 TYR A N 1
ATOM 1270 C CA . TYR A 1 170 ? 9.882 3.954 -3.521 1.00 92.75 170 TYR A CA 1
ATOM 1271 C C . TYR A 1 170 ? 8.962 3.271 -4.545 1.00 92.75 170 TYR A C 1
ATOM 1273 O O . TYR A 1 170 ? 8.839 3.746 -5.677 1.00 92.75 170 TYR A O 1
ATOM 1281 N N . ALA A 1 171 ? 8.357 2.131 -4.193 1.00 94.56 171 ALA A N 1
ATOM 1282 C CA . ALA A 1 171 ? 7.620 1.313 -5.162 1.00 94.56 171 ALA A CA 1
ATOM 1283 C C . ALA A 1 171 ? 6.113 1.620 -5.249 1.00 94.56 171 ALA A C 1
ATOM 1285 O O . ALA A 1 171 ? 5.514 1.409 -6.305 1.00 94.56 171 ALA A O 1
ATOM 1286 N N . PHE A 1 172 ? 5.517 2.134 -4.172 1.00 95.81 172 PHE A N 1
ATOM 1287 C CA . PHE A 1 172 ? 4.107 2.534 -4.076 1.00 95.81 172 PHE A CA 1
ATOM 1288 C C . PHE A 1 172 ? 3.958 3.691 -3.064 1.00 95.81 172 PHE A C 1
ATOM 1290 O O . PHE A 1 172 ? 4.855 3.896 -2.245 1.00 95.81 172 PHE A O 1
ATOM 1297 N N . PRO A 1 173 ? 2.871 4.487 -3.076 1.00 95.88 173 PRO A N 1
ATOM 1298 C CA . PRO A 1 173 ? 2.686 5.528 -2.064 1.00 95.88 173 PRO A CA 1
ATOM 1299 C C . PRO A 1 173 ? 2.598 4.941 -0.658 1.00 95.88 173 PRO A C 1
ATOM 1301 O O . PRO A 1 173 ? 1.862 3.984 -0.433 1.00 95.88 173 PRO A O 1
ATOM 1304 N N . TYR A 1 174 ? 3.303 5.556 0.288 1.00 96.06 174 TYR A N 1
ATOM 1305 C CA . TYR A 1 174 ? 3.478 5.081 1.664 1.00 96.06 174 TYR A CA 1
ATOM 1306 C C . TYR A 1 174 ? 4.448 3.901 1.836 1.00 96.06 174 TYR A C 1
ATOM 1308 O O . TYR A 1 174 ? 4.427 3.243 2.876 1.00 96.06 174 TYR A O 1
ATOM 1316 N N . ASP A 1 175 ? 5.345 3.650 0.874 1.00 95.12 175 ASP A N 1
ATOM 1317 C CA . ASP A 1 175 ? 6.453 2.694 1.058 1.00 95.12 175 ASP A CA 1
ATOM 1318 C C . ASP A 1 175 ? 7.470 3.158 2.129 1.00 95.12 175 ASP A C 1
ATOM 1320 O O . ASP A 1 175 ? 8.275 2.371 2.618 1.00 95.12 175 ASP A O 1
ATOM 1324 N N . ASP A 1 176 ? 7.389 4.420 2.565 1.00 93.38 176 ASP A N 1
ATOM 1325 C CA . ASP A 1 176 ? 8.094 4.988 3.726 1.00 93.38 176 ASP A CA 1
ATOM 1326 C C . ASP A 1 176 ? 7.516 4.556 5.085 1.00 93.38 176 ASP A C 1
ATOM 1328 O O . ASP A 1 176 ? 8.174 4.696 6.117 1.00 93.38 176 ASP A O 1
ATOM 1332 N N . VAL A 1 177 ? 6.316 3.966 5.126 1.00 95.19 177 VAL A N 1
ATOM 1333 C CA . VAL A 1 177 ? 5.800 3.351 6.356 1.00 95.19 177 VAL A CA 1
ATOM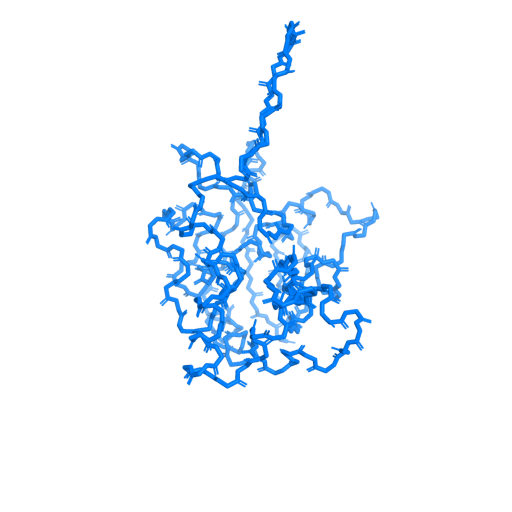 1334 C C . VAL A 1 177 ? 6.630 2.109 6.650 1.00 95.19 177 VAL A C 1
ATOM 1336 O O . VAL A 1 177 ? 6.450 1.096 5.992 1.00 95.19 177 VAL A O 1
ATOM 1339 N N . CYS A 1 178 ? 7.502 2.131 7.651 1.00 92.12 178 CYS A N 1
ATOM 1340 C CA . CYS A 1 178 ? 8.309 0.972 8.049 1.00 92.12 178 CYS A CA 1
ATOM 1341 C C . CYS A 1 178 ? 8.051 0.604 9.515 1.00 92.12 178 CYS A C 1
ATOM 1343 O O . CYS A 1 178 ? 7.676 1.488 10.284 1.00 92.12 178 CYS A O 1
ATOM 1345 N N . PRO A 1 179 ? 8.225 -0.665 9.930 1.00 93.94 179 PRO A N 1
ATOM 1346 C CA . PRO A 1 179 ? 8.166 -1.031 11.341 1.00 93.94 179 PRO A CA 1
ATOM 1347 C C . PRO A 1 179 ? 9.191 -0.237 12.159 1.00 93.94 179 PRO A C 1
ATOM 1349 O O . PRO A 1 179 ? 10.299 0.031 11.689 1.00 93.94 179 PRO A O 1
ATOM 1352 N N . ASP A 1 180 ? 8.849 0.106 13.395 1.00 93.56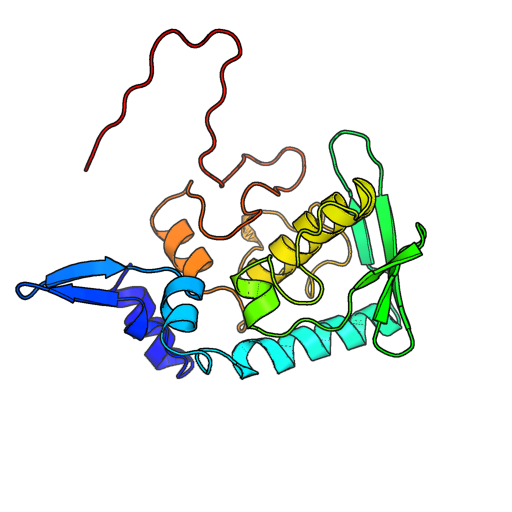 180 ASP A N 1
ATOM 1353 C CA . ASP A 1 180 ? 9.731 0.871 14.271 1.00 93.56 180 ASP A CA 1
ATOM 1354 C C . ASP A 1 180 ? 11.066 0.146 14.495 1.00 93.56 180 ASP A C 1
ATOM 1356 O O . ASP A 1 180 ? 11.131 -1.068 14.711 1.00 93.56 180 ASP A O 1
ATOM 1360 N N . GLY A 1 181 ? 12.161 0.907 14.431 1.00 89.69 181 GLY A N 1
ATOM 1361 C CA . GLY A 1 181 ? 13.520 0.383 14.584 1.00 89.69 181 GLY A CA 1
ATOM 1362 C C . GLY A 1 181 ? 14.048 -0.416 13.386 1.00 89.69 181 GLY A C 1
ATOM 1363 O O . GLY A 1 181 ? 15.168 -0.919 13.459 1.00 89.69 181 GLY A O 1
ATOM 1364 N N . GLN A 1 182 ? 13.286 -0.532 12.294 1.00 87.94 182 GLN A N 1
ATOM 1365 C CA . GLN A 1 182 ? 13.757 -1.093 11.026 1.00 87.94 182 GLN A CA 1
ATOM 1366 C C . GLN A 1 182 ? 14.233 0.020 10.079 1.00 87.94 182 GLN A C 1
ATOM 1368 O O . GLN A 1 182 ? 13.743 1.148 10.169 1.00 87.94 182 GLN A O 1
ATOM 1373 N N . PRO A 1 183 ? 15.196 -0.267 9.182 1.00 84.56 183 PRO A N 1
ATOM 1374 C CA . PRO A 1 183 ? 15.623 0.703 8.182 1.00 84.56 183 PRO A CA 1
ATOM 1375 C C . PRO A 1 183 ? 14.466 1.062 7.243 1.00 84.56 183 PRO A C 1
ATOM 1377 O O . PRO A 1 183 ? 13.686 0.190 6.854 1.00 84.56 183 PRO A O 1
ATOM 1380 N N . ASP A 1 184 ? 14.389 2.336 6.859 1.00 84.00 184 ASP A N 1
ATOM 1381 C CA . ASP A 1 184 ? 13.496 2.777 5.791 1.00 84.00 184 ASP A CA 1
ATOM 1382 C C . ASP A 1 184 ? 13.940 2.167 4.451 1.00 84.00 184 ASP A C 1
ATOM 1384 O O . ASP A 1 184 ? 15.119 2.221 4.090 1.00 84.00 184 ASP A O 1
ATOM 1388 N N . VAL A 1 185 ? 12.990 1.585 3.719 1.00 82.25 185 VAL A N 1
ATOM 1389 C CA . VAL A 1 185 ? 13.212 0.966 2.404 1.00 82.25 185 VAL A CA 1
ATOM 1390 C C . VAL A 1 185 ? 12.780 1.864 1.251 1.00 82.25 185 VAL A C 1
ATOM 1392 O O . VAL A 1 185 ? 13.015 1.524 0.101 1.00 82.25 185 VAL A O 1
ATOM 1395 N N . SER A 1 186 ? 12.188 3.025 1.523 1.00 84.38 186 SER A N 1
ATOM 1396 C CA . SER A 1 186 ? 11.632 3.930 0.514 1.00 84.38 186 SER A CA 1
ATOM 1397 C C . SER A 1 186 ? 12.699 4.681 -0.297 1.00 84.38 186 SER A C 1
ATOM 1399 O O . SER A 1 186 ? 12.420 5.229 -1.363 1.00 84.38 186 SER A O 1
ATOM 1401 N N . GLY A 1 187 ? 13.947 4.688 0.183 1.00 83.12 187 GLY A N 1
ATOM 1402 C CA . GLY A 1 187 ? 15.066 5.391 -0.448 1.00 83.12 187 GLY A CA 1
ATOM 1403 C C . GLY A 1 187 ? 15.121 6.891 -0.144 1.00 83.12 187 GLY A C 1
ATOM 1404 O O . GLY A 1 187 ? 15.873 7.613 -0.800 1.00 83.12 187 GLY A O 1
ATOM 1405 N N . ALA A 1 188 ? 14.353 7.371 0.839 1.00 86.69 188 ALA A N 1
ATOM 1406 C CA . ALA A 1 188 ? 14.446 8.744 1.315 1.00 86.69 188 ALA A CA 1
ATOM 1407 C C . ALA A 1 188 ? 15.829 9.037 1.927 1.00 86.69 188 ALA A C 1
ATOM 1409 O O . ALA A 1 188 ? 16.360 8.275 2.733 1.00 86.69 188 ALA A O 1
ATOM 1410 N N . ALA A 1 189 ? 16.398 10.185 1.563 1.00 88.06 189 ALA A N 1
ATOM 1411 C CA . ALA A 1 189 ? 17.599 10.734 2.178 1.00 88.06 189 ALA A CA 1
ATOM 1412 C C . ALA A 1 189 ? 17.274 12.113 2.757 1.00 88.06 189 ALA A C 1
ATOM 1414 O O . ALA A 1 189 ? 16.660 12.945 2.087 1.00 88.06 189 ALA A O 1
ATOM 1415 N N . SER A 1 190 ? 17.693 12.361 3.997 1.00 90.19 190 SER A N 1
ATOM 1416 C CA . SER A 1 190 ? 17.464 13.631 4.687 1.00 90.19 190 SER A CA 1
ATOM 1417 C C . SER A 1 190 ? 18.691 14.047 5.488 1.00 90.19 190 SER A C 1
ATOM 1419 O O . SER A 1 190 ? 19.273 13.226 6.194 1.00 90.19 190 SER A O 1
ATOM 1421 N N . ASP A 1 191 ? 19.031 15.329 5.426 1.00 92.12 191 ASP A N 1
ATOM 1422 C CA . ASP A 1 191 ? 20.061 15.977 6.240 1.00 92.12 191 ASP A CA 1
ATOM 1423 C C . ASP A 1 191 ? 19.519 17.352 6.668 1.00 92.12 191 ASP A C 1
ATOM 1425 O O . ASP A 1 191 ? 18.842 18.020 5.884 1.00 92.12 191 ASP A O 1
ATOM 1429 N N . GLY A 1 192 ? 19.762 17.752 7.918 1.00 96.00 192 GLY A N 1
ATOM 1430 C CA . GLY A 1 192 ? 19.342 19.050 8.452 1.00 96.00 192 GLY A CA 1
ATOM 1431 C C . GLY A 1 192 ? 20.224 20.223 8.003 1.00 96.00 192 GLY A C 1
ATOM 1432 O O . GLY A 1 192 ? 19.787 21.368 8.099 1.00 96.00 192 GLY A O 1
ATOM 1433 N N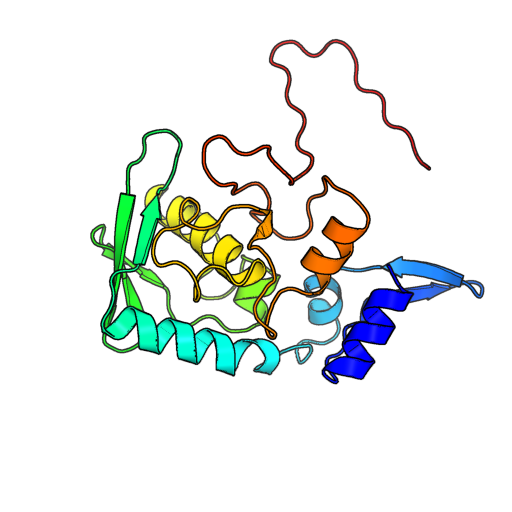 . ASP A 1 193 ? 21.437 19.953 7.508 1.00 96.56 193 ASP A N 1
ATOM 1434 C CA . ASP A 1 193 ? 22.379 20.937 6.949 1.00 96.56 193 ASP A CA 1
ATOM 1435 C C . ASP A 1 193 ? 23.126 20.346 5.729 1.00 96.56 193 ASP A C 1
ATOM 1437 O O . ASP A 1 193 ? 24.351 20.177 5.751 1.00 96.56 193 ASP A O 1
ATOM 1441 N N . PRO A 1 194 ? 22.408 19.991 4.643 1.00 95.75 194 PRO A N 1
ATOM 1442 C CA . PRO A 1 194 ? 22.997 19.296 3.507 1.00 95.75 194 PRO A CA 1
ATOM 1443 C C . PRO A 1 194 ? 24.054 20.162 2.817 1.00 95.75 194 PRO A C 1
ATOM 1445 O O . PRO A 1 194 ? 23.812 21.316 2.457 1.00 95.75 194 PRO A O 1
ATOM 1448 N N . ARG A 1 195 ? 25.231 19.582 2.559 1.00 97.19 195 ARG A N 1
ATOM 1449 C CA . ARG A 1 195 ? 26.329 20.264 1.846 1.00 97.19 195 ARG A CA 1
ATOM 1450 C C . ARG A 1 195 ? 26.495 19.819 0.396 1.00 97.19 195 ARG A C 1
ATOM 1452 O O . ARG A 1 195 ? 26.975 20.601 -0.421 1.00 97.19 195 ARG A O 1
ATOM 1459 N N . HIS A 1 196 ? 26.117 18.583 0.071 1.00 95.81 196 HIS A N 1
ATOM 1460 C CA . HIS A 1 196 ? 26.266 18.011 -1.266 1.00 95.81 196 HIS A CA 1
ATOM 1461 C C . HIS A 1 196 ? 25.248 16.890 -1.504 1.00 95.81 196 HIS A C 1
ATOM 1463 O O . HIS A 1 196 ? 25.001 16.087 -0.608 1.00 95.81 196 HIS A O 1
ATOM 1469 N N . LEU A 1 197 ? 24.718 16.797 -2.726 1.00 94.81 197 LEU A N 1
ATOM 1470 C CA . LEU A 1 197 ? 23.917 15.669 -3.199 1.00 94.81 197 LEU A CA 1
ATOM 1471 C C . LEU A 1 197 ? 24.536 15.147 -4.497 1.00 94.81 197 LEU A C 1
ATOM 1473 O O . LEU A 1 197 ? 24.584 15.864 -5.494 1.00 94.81 197 LEU A O 1
ATOM 1477 N N . THR A 1 198 ? 25.000 13.899 -4.484 1.00 94.94 198 THR A N 1
ATOM 1478 C CA . THR A 1 198 ? 25.486 13.219 -5.690 1.00 94.94 198 THR A CA 1
ATOM 1479 C C . THR A 1 198 ? 24.385 12.330 -6.240 1.00 94.94 198 THR A C 1
ATOM 1481 O O . THR A 1 198 ? 23.867 11.481 -5.520 1.00 94.94 198 THR A O 1
ATOM 1484 N N . VAL A 1 199 ? 24.079 12.473 -7.528 1.00 93.38 199 VAL A N 1
ATOM 1485 C CA . VAL A 1 199 ? 23.202 11.550 -8.254 1.00 93.38 199 VAL A CA 1
ATOM 1486 C C . VAL A 1 199 ? 24.043 10.806 -9.284 1.00 93.38 199 VAL A C 1
ATOM 1488 O O . VAL A 1 199 ? 24.706 11.426 -10.115 1.00 93.38 199 VAL A O 1
ATOM 1491 N N . THR A 1 200 ? 24.027 9.478 -9.220 1.00 91.62 200 THR A N 1
ATOM 1492 C CA . THR A 1 200 ? 24.707 8.604 -10.182 1.00 91.62 200 THR A CA 1
ATOM 1493 C C . THR A 1 200 ? 23.665 7.820 -10.965 1.00 91.62 200 THR A C 1
ATOM 1495 O O . THR A 1 200 ? 22.744 7.261 -10.379 1.00 91.62 200 THR A O 1
ATOM 1498 N N . VAL A 1 201 ? 23.817 7.790 -12.288 1.00 90.75 201 VAL A N 1
ATOM 1499 C CA . VAL A 1 201 ? 22.975 7.006 -13.200 1.00 90.75 201 VAL A CA 1
ATOM 1500 C C . VAL A 1 201 ? 23.792 5.801 -13.658 1.00 90.75 201 VAL A C 1
ATOM 1502 O O . VAL A 1 201 ? 24.922 5.984 -14.116 1.00 90.75 201 VAL A O 1
ATOM 1505 N N . GLY A 1 202 ? 23.244 4.597 -13.486 1.00 85.12 202 GLY A N 1
ATOM 1506 C CA . GLY A 1 202 ? 23.886 3.318 -13.803 1.00 85.12 202 GLY A CA 1
ATOM 1507 C C . GLY A 1 202 ? 22.996 2.393 -14.614 1.00 85.12 202 GLY A C 1
ATOM 1508 O O . GLY A 1 202 ? 21.811 2.743 -14.816 1.00 85.12 202 GLY A O 1
#

Radius of gyration: 17.61 Å; Cα contacts (8 Å, |Δi|>4): 321; chains: 1; bounding box: 48×39×50 Å